Protein AF-A0A662K6Y9-F1 (afdb_monomer_lite)

Foldseek 3Di:
DPDPVVVVVVVVVVVVVVVVVVVVVVPPDDDDDDDDDDDDDDDDDDPDDDDDDDDDPDPPPPPVPPPPDPDDPPPPPPPVVPDDPPPPPDDDPDDPPFDKAQKEKDDDVLKIKIWIWTQDPQAIFIWMWMDNHNPPDIDDIDGDPPDGAWAQKEKEADNPPRKIKIKTFGPPLQRQKIKIKIPVDSHDPVPIDIDIDGCSVVFKHDWDNKYKYADDDPQAPLWGIKIKTFIFGDDDVQTAHRFIKIKTQDRPHNVHIDIDTHSPD

Radius of gyration: 27.01 Å; chains: 1; bounding box: 79×49×75 Å

pLDDT: mean 73.92, std 23.81, range [29.33, 98.25]

Sequence (265 aa):
MKNSSKSRNMFIVFITVTILILSAIESVGISNNISKKEDDAVLKINNDYRGFKLKTKVKPIDVSPRFLSKNSDTQGFLHTSDVSTSDENIFVIANENNDEYHPSIITNGNDALVAYEYKDESGTNVYFRFSTDNGETWSEAYYYTDASNFSSPALASNPRTGIGYGTFITDFNNSGEIGEIVFNPLTNPDYWYVATIDWSKYKFYGFKTADIVSYEYSEYPDVPFIIAFIGSTNFEDAECVDTPMFCFRTPGDSESYTIAWDPQV

Structure (mmCIF, N/CA/C/O backbone):
data_AF-A0A662K6Y9-F1
#
_entry.id   AF-A0A662K6Y9-F1
#
loop_
_atom_site.group_PDB
_atom_site.id
_atom_site.type_symbol
_atom_site.label_atom_id
_atom_site.label_alt_id
_atom_site.label_comp_id
_atom_site.label_asym_id
_atom_site.label_entity_id
_atom_site.label_seq_id
_atom_site.pdbx_PDB_ins_code
_atom_site.Cartn_x
_atom_site.Cartn_y
_atom_site.Cartn_z
_atom_site.occupancy
_atom_site.B_iso_or_equiv
_atom_site.auth_seq_id
_atom_site.auth_comp_id
_atom_site.auth_asym_id
_atom_site.auth_atom_id
_atom_site.pdbx_PDB_model_num
ATOM 1 N N . MET A 1 1 ? 49.400 12.932 51.892 1.00 51.22 1 MET A N 1
ATOM 2 C CA . MET A 1 1 ? 48.386 13.007 50.812 1.00 51.22 1 MET A CA 1
ATOM 3 C C . MET A 1 1 ? 48.741 12.022 49.700 1.00 51.22 1 MET A C 1
ATOM 5 O O . MET A 1 1 ? 49.525 12.371 48.831 1.00 51.22 1 MET A O 1
ATOM 9 N N . LYS A 1 2 ? 48.250 10.774 49.756 1.00 49.41 2 LYS A N 1
ATOM 10 C CA . LYS A 1 2 ? 48.388 9.794 48.655 1.00 49.41 2 LYS A CA 1
ATOM 11 C C . LYS A 1 2 ? 47.480 8.563 48.850 1.00 49.41 2 LYS A C 1
ATOM 13 O O . LYS A 1 2 ? 47.936 7.444 48.714 1.00 49.41 2 LYS A O 1
ATOM 18 N N . ASN A 1 3 ? 46.213 8.761 49.232 1.00 47.59 3 ASN A N 1
ATOM 19 C CA . ASN A 1 3 ? 45.245 7.655 49.389 1.00 47.59 3 ASN A CA 1
ATOM 20 C C . ASN A 1 3 ? 43.824 7.962 48.866 1.00 47.59 3 ASN A C 1
ATOM 22 O O . ASN A 1 3 ? 42.953 7.108 48.980 1.00 47.59 3 ASN A O 1
ATOM 26 N N . SER A 1 4 ? 43.562 9.134 48.262 1.00 55.94 4 SER A N 1
ATOM 27 C CA . SER A 1 4 ? 42.193 9.501 47.843 1.00 55.94 4 SER A CA 1
ATOM 28 C C . SER A 1 4 ? 41.796 9.062 46.427 1.00 55.94 4 SER A C 1
ATOM 30 O O . SER A 1 4 ? 40.612 9.103 46.111 1.00 55.94 4 SER A O 1
ATOM 32 N N . SER A 1 5 ? 42.726 8.615 45.568 1.00 53.38 5 SER A N 1
ATOM 33 C CA . SER A 1 5 ? 42.363 8.137 44.218 1.00 53.38 5 SER A CA 1
ATOM 34 C C . SER A 1 5 ? 41.893 6.681 44.215 1.00 53.38 5 SER A C 1
ATOM 36 O O . SER A 1 5 ? 40.975 6.330 43.479 1.00 53.38 5 SER A O 1
ATOM 38 N N . LYS A 1 6 ? 42.466 5.838 45.086 1.00 53.59 6 LYS A N 1
ATOM 39 C CA . LYS A 1 6 ? 42.098 4.419 45.195 1.00 53.59 6 LYS A CA 1
ATOM 40 C C . LYS A 1 6 ? 40.703 4.245 45.804 1.00 53.59 6 LYS A C 1
ATOM 42 O O . LYS A 1 6 ? 39.941 3.416 45.322 1.00 53.59 6 LYS A O 1
ATOM 47 N N . SER A 1 7 ? 40.338 5.076 46.786 1.00 54.69 7 SER A N 1
ATOM 48 C CA . SER A 1 7 ? 38.981 5.098 47.349 1.00 54.69 7 SER A CA 1
ATOM 49 C C . SER A 1 7 ? 37.950 5.674 46.374 1.00 54.69 7 SER A C 1
ATOM 51 O O . SER A 1 7 ? 36.856 5.130 46.281 1.00 54.69 7 SER A O 1
ATOM 53 N N . ARG A 1 8 ? 38.301 6.700 45.580 1.00 55.66 8 ARG A N 1
ATOM 54 C CA . ARG A 1 8 ? 37.427 7.233 44.515 1.00 55.66 8 ARG A CA 1
ATOM 55 C C . ARG A 1 8 ? 37.133 6.202 43.430 1.00 55.66 8 ARG A C 1
ATOM 57 O O . ARG A 1 8 ? 35.979 6.048 43.053 1.00 55.66 8 ARG A O 1
ATOM 64 N N . ASN A 1 9 ? 38.146 5.472 42.964 1.00 55.69 9 ASN A N 1
ATOM 65 C CA . ASN A 1 9 ? 37.949 4.449 41.936 1.00 55.69 9 ASN A CA 1
ATOM 66 C C . ASN A 1 9 ? 37.141 3.259 42.468 1.00 55.69 9 ASN A C 1
ATOM 68 O O . ASN A 1 9 ? 36.295 2.732 41.755 1.00 55.69 9 ASN A O 1
ATOM 72 N N . MET A 1 10 ? 37.337 2.882 43.735 1.00 57.22 10 MET A N 1
ATOM 73 C CA . MET A 1 10 ? 36.542 1.832 44.376 1.00 57.22 10 MET A CA 1
ATOM 74 C C . MET A 1 10 ? 35.077 2.254 44.567 1.00 57.22 10 MET A C 1
ATOM 76 O O . MET A 1 10 ? 34.182 1.441 44.374 1.00 57.22 10 MET A O 1
ATOM 80 N N . PHE A 1 11 ? 34.825 3.532 44.868 1.00 59.16 11 PHE A N 1
ATOM 81 C CA . PHE A 1 11 ? 33.476 4.087 45.006 1.00 59.16 11 PHE A CA 1
ATOM 82 C C . PHE A 1 11 ? 32.741 4.191 43.658 1.00 59.16 11 PHE A C 1
ATOM 84 O O . PHE A 1 11 ? 31.562 3.864 43.575 1.00 59.16 11 PHE A O 1
ATOM 91 N N . ILE A 1 12 ? 33.448 4.570 42.585 1.00 62.53 12 ILE A N 1
ATOM 92 C CA . ILE A 1 12 ? 32.882 4.631 41.227 1.00 62.53 12 ILE A CA 1
ATOM 93 C C . ILE A 1 12 ? 32.514 3.232 40.723 1.00 62.53 12 ILE A C 1
ATOM 95 O O . ILE A 1 12 ? 31.418 3.063 40.204 1.00 62.53 12 ILE A O 1
ATOM 99 N N . VAL A 1 13 ? 33.376 2.228 40.936 1.00 64.50 13 VAL A N 1
ATOM 100 C CA . VAL A 1 13 ? 33.081 0.828 40.576 1.00 64.50 13 VAL A CA 1
ATOM 101 C C . VAL A 1 13 ? 31.884 0.292 41.364 1.00 64.50 13 VAL A C 1
ATOM 103 O O . VAL A 1 13 ? 31.053 -0.422 40.811 1.00 64.50 13 VAL A O 1
ATOM 106 N N . PHE A 1 14 ? 31.751 0.662 42.640 1.00 67.75 14 PHE A N 1
ATOM 107 C CA . PHE A 1 14 ? 30.605 0.244 43.443 1.00 67.75 14 PHE A CA 1
ATOM 108 C C . PHE A 1 14 ? 29.295 0.846 42.915 1.00 67.75 14 PHE A C 1
ATOM 110 O O . PHE A 1 14 ? 28.297 0.138 42.812 1.00 67.75 14 PHE A O 1
ATOM 117 N N . ILE A 1 15 ? 29.298 2.121 42.508 1.00 69.12 15 ILE A N 1
ATOM 118 C CA . ILE A 1 15 ? 28.123 2.785 41.923 1.00 69.12 15 ILE A CA 1
ATOM 119 C C . ILE A 1 15 ? 27.745 2.169 40.571 1.00 69.12 15 ILE A C 1
ATOM 121 O O . ILE A 1 15 ? 26.573 1.859 40.371 1.00 69.12 15 ILE A O 1
ATOM 125 N N . THR A 1 16 ? 28.697 1.927 39.663 1.00 57.56 16 THR A N 1
ATOM 126 C CA . THR A 1 16 ? 28.380 1.312 38.360 1.00 57.56 16 THR A CA 1
ATOM 127 C C . THR A 1 16 ? 27.870 -0.117 38.500 1.00 57.56 16 THR A C 1
ATOM 129 O O . THR A 1 16 ? 26.908 -0.475 37.827 1.00 57.56 16 THR A O 1
ATOM 132 N N . VAL A 1 17 ? 28.433 -0.916 39.411 1.00 59.34 17 VAL A N 1
ATOM 133 C CA . VAL A 1 17 ? 27.921 -2.268 39.693 1.00 59.34 17 VAL A CA 1
ATOM 134 C C . VAL A 1 17 ? 26.523 -2.212 40.319 1.00 59.34 17 VAL A C 1
ATOM 136 O O . VAL A 1 17 ? 25.664 -3.006 39.952 1.00 59.34 17 VAL A O 1
ATOM 139 N N . THR A 1 18 ? 26.246 -1.243 41.196 1.00 59.81 18 THR A N 1
ATOM 140 C CA . THR A 1 18 ? 24.914 -1.091 41.809 1.00 59.81 18 THR A CA 1
ATOM 141 C C . THR A 1 18 ? 23.861 -0.662 40.776 1.00 59.81 18 THR A C 1
ATOM 143 O O . THR A 1 18 ? 22.765 -1.212 40.773 1.00 59.81 18 THR A O 1
ATOM 146 N N . ILE A 1 19 ? 24.198 0.240 39.844 1.00 60.31 19 ILE A N 1
ATOM 147 C CA . ILE A 1 19 ? 23.306 0.660 38.742 1.00 60.31 19 ILE A CA 1
ATOM 148 C C . ILE A 1 19 ? 23.062 -0.490 37.746 1.00 60.31 19 ILE A C 1
ATOM 150 O O . ILE A 1 19 ? 21.937 -0.674 37.279 1.00 60.31 19 ILE A O 1
ATOM 154 N N . LEU A 1 20 ? 24.076 -1.313 37.459 1.00 48.91 20 LEU A N 1
ATOM 155 C CA . LEU A 1 20 ? 23.922 -2.508 36.617 1.00 48.91 20 LEU A CA 1
ATOM 156 C C . LEU A 1 20 ? 23.059 -3.595 37.282 1.00 48.91 20 LEU A C 1
ATOM 158 O O . LEU A 1 20 ? 22.327 -4.296 36.593 1.00 48.91 20 LEU A O 1
ATOM 162 N N . ILE A 1 21 ? 23.091 -3.715 38.614 1.00 54.44 21 ILE A N 1
ATOM 163 C CA . ILE A 1 21 ? 22.211 -4.637 39.351 1.00 54.44 21 ILE A CA 1
ATOM 164 C C . ILE A 1 21 ? 20.775 -4.089 39.427 1.00 54.44 21 ILE A C 1
ATOM 166 O O . ILE A 1 21 ? 19.833 -4.861 39.289 1.00 54.44 21 ILE A O 1
ATOM 170 N N . LEU A 1 22 ? 20.585 -2.775 39.594 1.00 43.34 22 LEU A N 1
ATOM 171 C CA . LEU A 1 22 ? 19.254 -2.148 39.621 1.00 43.34 22 LEU A CA 1
ATOM 172 C C . LEU A 1 22 ? 18.551 -2.184 38.254 1.00 43.34 22 LEU A C 1
ATOM 174 O O . LEU A 1 22 ? 17.366 -2.495 38.198 1.00 43.34 22 LEU A O 1
ATOM 178 N N . SER A 1 23 ? 19.278 -1.968 37.153 1.00 48.31 23 SER A N 1
ATOM 179 C CA . SER A 1 23 ? 18.721 -2.078 35.789 1.00 48.31 23 SER A CA 1
ATOM 180 C C . SER A 1 23 ? 18.351 -3.512 35.388 1.00 48.31 23 SER A C 1
ATOM 182 O O . SER A 1 23 ? 17.495 -3.707 34.530 1.00 48.31 23 SER A O 1
ATOM 184 N N . ALA A 1 24 ? 18.917 -4.528 36.048 1.00 42.53 24 ALA A N 1
ATOM 185 C CA . ALA A 1 24 ? 18.507 -5.921 35.871 1.00 42.53 24 ALA A CA 1
ATOM 186 C C . ALA A 1 24 ? 17.225 -6.290 36.652 1.00 42.53 24 ALA A C 1
ATOM 188 O O . ALA A 1 24 ? 16.661 -7.357 36.416 1.00 42.53 24 ALA A O 1
ATOM 189 N N . ILE A 1 25 ? 16.753 -5.433 37.571 1.00 46.28 25 ILE A N 1
ATOM 190 C CA . ILE A 1 25 ? 15.571 -5.687 38.419 1.00 46.28 25 ILE A CA 1
ATOM 191 C C . ILE A 1 25 ? 14.299 -5.008 37.864 1.00 46.28 25 ILE A C 1
ATOM 193 O O . ILE A 1 25 ? 13.195 -5.376 38.255 1.00 46.28 25 ILE A O 1
ATOM 197 N N . GLU A 1 26 ? 14.405 -4.110 36.877 1.00 37.31 26 GLU A N 1
ATOM 198 C CA . GLU A 1 26 ? 13.234 -3.485 36.227 1.00 37.31 26 GLU A CA 1
ATOM 199 C C . GLU A 1 26 ? 12.562 -4.351 35.142 1.00 37.31 26 GLU A C 1
ATOM 201 O O . GLU A 1 26 ? 11.517 -3.983 34.616 1.00 37.31 26 GLU A O 1
ATOM 206 N N . SER A 1 27 ? 13.069 -5.559 34.874 1.00 36.53 27 SER A N 1
ATOM 207 C CA . SER A 1 27 ? 12.369 -6.571 34.067 1.00 36.53 27 SER A CA 1
ATOM 208 C C . SER A 1 27 ? 11.725 -7.647 34.950 1.00 36.53 27 SER A C 1
ATOM 210 O O . SER A 1 27 ? 11.936 -8.847 34.763 1.00 36.53 27 SER A O 1
ATOM 212 N N . VAL A 1 28 ? 10.914 -7.226 35.918 1.00 34.84 28 VAL A N 1
ATOM 213 C CA . VAL A 1 28 ? 9.913 -8.092 36.550 1.00 34.84 28 VAL A CA 1
ATOM 214 C C . VAL A 1 28 ? 8.567 -7.405 36.379 1.00 34.84 28 VAL A C 1
ATOM 216 O O . VAL A 1 28 ? 8.193 -6.530 37.155 1.00 34.84 28 VAL A O 1
ATOM 219 N N . GLY A 1 29 ? 7.859 -7.773 35.311 1.00 31.98 29 GLY A N 1
ATOM 220 C CA . GLY A 1 29 ? 6.510 -7.295 35.041 1.00 31.98 29 GLY A CA 1
ATOM 221 C C . GLY A 1 29 ? 5.584 -7.608 36.213 1.00 31.98 29 GLY A C 1
ATOM 222 O O . GLY A 1 29 ? 5.250 -8.763 36.473 1.00 31.98 29 GLY A O 1
ATOM 223 N N . ILE A 1 30 ? 5.161 -6.563 36.919 1.00 29.33 30 ILE A N 1
ATOM 224 C CA . ILE A 1 30 ? 4.044 -6.617 37.855 1.00 29.33 30 ILE A CA 1
ATOM 225 C C . ILE A 1 30 ? 2.773 -6.514 37.009 1.00 29.33 30 ILE A C 1
ATOM 227 O O . ILE A 1 30 ? 2.367 -5.432 36.596 1.00 29.33 30 ILE A O 1
ATOM 231 N N . SER A 1 31 ? 2.152 -7.659 36.730 1.00 30.03 31 SER A N 1
ATOM 232 C CA . SER A 1 31 ? 0.761 -7.716 36.284 1.00 30.03 31 SER A CA 1
ATOM 233 C C . SER A 1 31 ? -0.134 -7.566 37.513 1.00 30.03 31 SER A C 1
ATOM 235 O O . SER A 1 31 ? -0.202 -8.461 38.355 1.00 30.03 31 SER A O 1
ATOM 237 N N . ASN A 1 32 ? -0.809 -6.424 37.629 1.00 30.34 32 ASN A N 1
ATOM 238 C CA . ASN A 1 32 ? -1.943 -6.270 38.529 1.00 30.34 32 ASN A CA 1
ATOM 239 C C . ASN A 1 32 ? -3.225 -6.450 37.720 1.00 30.34 32 ASN A C 1
ATOM 241 O O . ASN A 1 32 ? -3.673 -5.521 37.059 1.00 30.34 32 ASN A O 1
ATOM 245 N N . ASN A 1 33 ? -3.840 -7.625 37.826 1.00 32.69 33 ASN A N 1
ATOM 246 C CA . ASN A 1 33 ? -5.292 -7.726 37.759 1.00 32.69 33 ASN 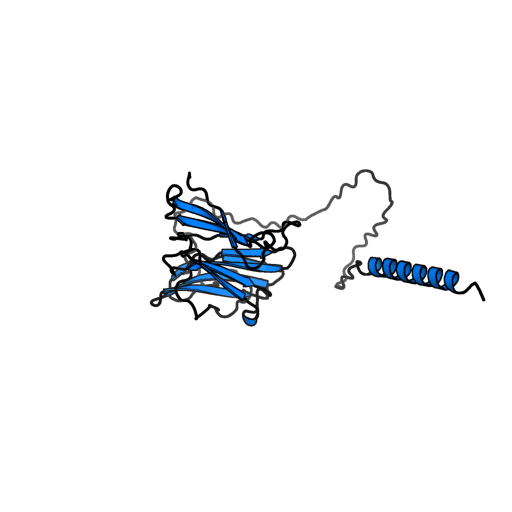A CA 1
ATOM 247 C C . ASN A 1 33 ? -5.771 -8.790 38.747 1.00 32.69 33 ASN A C 1
ATOM 249 O O . ASN A 1 33 ? -5.539 -9.987 38.593 1.00 32.69 33 ASN A O 1
ATOM 253 N N . ILE A 1 34 ? -6.420 -8.316 39.809 1.00 33.22 34 ILE A N 1
ATOM 254 C CA . ILE A 1 34 ? -7.099 -9.140 40.801 1.00 33.22 34 ILE A CA 1
ATOM 255 C C . ILE A 1 34 ? -8.489 -9.471 40.256 1.00 33.22 34 ILE A C 1
ATOM 257 O O . ILE A 1 34 ? -9.322 -8.583 40.112 1.00 33.22 34 ILE A O 1
ATOM 261 N N . SER A 1 35 ? -8.798 -10.758 40.115 1.00 29.69 35 SER A N 1
ATOM 262 C CA . SER A 1 35 ? -10.070 -11.267 40.630 1.00 29.69 35 SER A CA 1
ATOM 263 C C . SER A 1 35 ? -9.819 -12.633 41.270 1.00 29.69 35 SER A C 1
ATOM 265 O O . SER A 1 35 ? -9.291 -13.552 40.648 1.00 29.69 35 SER A O 1
ATOM 267 N N . LYS A 1 36 ? -10.099 -12.725 42.573 1.00 36.59 36 LYS A N 1
ATOM 268 C CA . LYS A 1 36 ? -9.966 -13.949 43.361 1.00 36.59 36 LYS A CA 1
ATOM 269 C C . LYS A 1 36 ? -11.100 -14.912 43.008 1.00 36.59 36 LYS A C 1
ATOM 271 O O . LYS A 1 36 ? -12.259 -14.599 43.275 1.00 36.59 36 LYS A O 1
ATOM 276 N N . LYS A 1 37 ? -10.749 -16.122 42.579 1.00 30.50 37 LYS A N 1
ATOM 277 C CA . LYS A 1 37 ? -11.320 -17.352 43.138 1.00 30.50 37 LYS A CA 1
ATOM 278 C C . LYS A 1 37 ? -10.289 -18.475 43.054 1.00 30.50 37 LYS A C 1
ATOM 280 O O . LYS A 1 37 ? -9.534 -18.557 42.095 1.00 30.50 37 LYS A O 1
ATOM 285 N N . GLU A 1 38 ? -10.223 -19.214 44.149 1.00 38.19 38 GLU A N 1
ATOM 286 C CA . GLU A 1 38 ? -9.173 -20.141 44.560 1.00 38.19 38 GLU A CA 1
ATOM 287 C C . GLU A 1 38 ? -8.971 -21.301 43.579 1.00 38.19 38 GLU A C 1
ATOM 289 O O . GLU A 1 38 ? -9.939 -21.855 43.071 1.00 38.19 38 GLU A O 1
ATOM 294 N N . ASP A 1 39 ? -7.707 -21.664 43.359 1.00 35.22 39 ASP A N 1
ATOM 295 C CA . ASP A 1 39 ? -7.222 -23.033 43.554 1.00 35.22 39 ASP A CA 1
ATOM 296 C C . ASP A 1 39 ? -5.688 -22.979 43.677 1.00 35.22 39 ASP A C 1
ATOM 298 O O . ASP A 1 39 ? -4.963 -22.622 42.745 1.00 35.22 39 ASP A O 1
ATOM 302 N N . ASP A 1 40 ? -5.194 -23.269 44.880 1.00 39.47 40 ASP A N 1
ATOM 303 C CA . ASP A 1 40 ? -3.780 -23.232 45.241 1.00 39.47 40 ASP A CA 1
ATOM 304 C C . ASP A 1 40 ? -2.960 -24.261 44.448 1.00 39.47 40 ASP A C 1
ATOM 306 O O . ASP A 1 40 ? -3.101 -25.473 44.621 1.00 39.47 40 ASP A O 1
ATOM 310 N N . ALA A 1 41 ? -1.997 -23.784 43.659 1.00 32.94 41 ALA A N 1
ATOM 311 C CA . ALA A 1 41 ? -0.875 -24.592 43.195 1.00 32.94 41 ALA A CA 1
ATOM 312 C C . ALA A 1 41 ? 0.436 -23.831 43.431 1.00 32.94 41 ALA A C 1
ATOM 314 O O . ALA A 1 41 ? 0.951 -23.124 42.566 1.00 32.94 41 ALA A O 1
ATOM 315 N N . VAL A 1 42 ? 0.990 -23.976 44.637 1.00 33.53 42 VAL A N 1
ATOM 316 C CA . VAL A 1 42 ? 2.334 -23.487 44.974 1.00 33.53 42 VAL A CA 1
ATOM 317 C C . VAL A 1 42 ? 3.367 -24.294 44.184 1.00 33.53 42 VAL A C 1
ATOM 319 O O . VAL A 1 42 ? 3.615 -25.467 44.470 1.00 33.53 42 VAL A O 1
ATOM 322 N N . LEU A 1 43 ? 3.999 -23.662 43.196 1.00 33.19 43 LEU A N 1
ATOM 323 C CA . LEU A 1 43 ? 5.057 -24.262 42.386 1.00 33.19 43 LEU A CA 1
ATOM 324 C C . LEU A 1 43 ? 6.409 -24.084 43.098 1.00 33.19 43 LEU A C 1
ATOM 326 O O . LEU A 1 43 ? 7.038 -23.031 43.031 1.00 33.19 43 LEU A O 1
ATOM 330 N N . LYS A 1 44 ? 6.866 -25.119 43.814 1.00 35.34 44 LYS A N 1
ATOM 331 C CA . LYS A 1 44 ? 8.263 -25.207 44.272 1.00 35.34 44 LYS A CA 1
ATOM 332 C C . LYS A 1 44 ? 9.139 -25.610 43.087 1.00 35.34 44 LYS A C 1
ATOM 334 O O . LYS A 1 44 ? 9.064 -26.749 42.632 1.00 35.34 44 LYS A O 1
ATOM 339 N N . ILE A 1 45 ? 9.969 -24.694 42.600 1.00 37.69 45 ILE A N 1
ATOM 340 C CA . ILE A 1 45 ? 10.940 -24.983 41.539 1.00 37.69 45 ILE A CA 1
ATOM 341 C C . ILE A 1 45 ? 12.209 -25.544 42.191 1.00 37.69 45 ILE A C 1
ATOM 343 O O . ILE A 1 45 ? 12.914 -24.830 42.899 1.00 37.69 45 ILE A O 1
ATOM 347 N N . ASN A 1 46 ? 12.481 -26.831 41.964 1.00 35.47 46 ASN A N 1
ATOM 348 C CA . ASN A 1 46 ? 13.768 -27.460 42.265 1.00 35.47 46 ASN A CA 1
ATOM 349 C C . ASN A 1 46 ? 14.599 -27.507 40.976 1.00 35.47 46 ASN A C 1
ATOM 351 O O . ASN A 1 46 ? 14.128 -28.005 39.952 1.00 35.47 46 ASN A O 1
ATOM 355 N N . ASN A 1 47 ? 15.825 -26.986 41.037 1.00 42.69 47 ASN A N 1
ATOM 356 C CA . ASN A 1 47 ? 16.774 -26.929 39.924 1.00 42.69 47 ASN A CA 1
ATOM 357 C C . ASN A 1 47 ? 17.414 -28.298 39.646 1.00 42.69 47 ASN A C 1
ATOM 359 O O . ASN A 1 47 ? 18.601 -28.478 39.887 1.00 42.69 47 ASN A O 1
ATOM 363 N N . ASP A 1 48 ? 16.647 -29.239 39.097 1.00 38.91 48 ASP A N 1
ATOM 364 C CA . ASP A 1 48 ? 17.202 -30.442 38.474 1.00 38.91 48 ASP A CA 1
ATOM 365 C C . ASP A 1 48 ? 16.660 -30.597 37.049 1.00 38.91 48 ASP A C 1
ATOM 367 O O . ASP A 1 48 ? 15.519 -30.989 36.797 1.00 38.91 48 ASP A O 1
ATOM 371 N N . TYR A 1 49 ? 17.517 -30.263 36.086 1.00 47.31 49 TYR A N 1
ATOM 372 C CA . TYR A 1 49 ? 17.290 -30.453 34.660 1.00 47.31 49 TYR A CA 1
ATOM 373 C C . TYR A 1 49 ? 17.228 -31.944 34.318 1.00 47.31 49 TYR A C 1
ATOM 375 O O . TYR A 1 49 ? 18.259 -32.509 33.967 1.00 47.31 49 TYR A O 1
ATOM 383 N N . ARG A 1 50 ? 16.038 -32.566 34.343 1.00 39.62 50 ARG A N 1
ATOM 384 C CA . ARG A 1 50 ? 15.653 -33.692 33.459 1.00 39.62 50 ARG A CA 1
ATOM 385 C C . ARG A 1 50 ? 14.131 -33.744 33.254 1.00 39.62 50 ARG A C 1
ATOM 387 O O . ARG A 1 50 ? 13.402 -34.264 34.086 1.00 39.62 50 ARG A O 1
ATOM 394 N N . GLY A 1 51 ? 13.679 -33.258 32.095 1.00 40.72 51 GLY A N 1
ATOM 395 C CA . GLY A 1 51 ? 12.410 -33.644 31.461 1.00 40.72 51 GLY A CA 1
ATOM 396 C C . GLY A 1 51 ? 11.120 -33.230 32.176 1.00 40.72 51 GLY A C 1
ATOM 397 O O . GLY A 1 51 ? 10.415 -34.074 32.721 1.00 40.72 51 GLY A O 1
ATOM 398 N N . PHE A 1 52 ? 10.745 -31.953 32.082 1.00 37.91 52 PHE A N 1
ATOM 399 C CA . PHE A 1 52 ? 9.419 -31.493 32.498 1.00 37.91 52 PHE A CA 1
ATOM 400 C C . PHE A 1 52 ? 8.399 -31.758 31.375 1.00 37.91 52 PHE A C 1
ATOM 402 O O . PHE A 1 52 ? 8.467 -31.146 30.311 1.00 37.91 52 PHE A O 1
ATOM 409 N N . LYS A 1 53 ? 7.445 -32.675 31.584 1.00 35.97 53 LYS A N 1
ATOM 410 C CA . LYS A 1 53 ? 6.244 -32.788 30.736 1.00 35.97 53 LYS A CA 1
ATOM 411 C C . LYS A 1 53 ? 5.099 -32.040 31.412 1.00 35.97 53 LYS A C 1
ATOM 413 O O . LYS A 1 53 ? 4.492 -32.565 32.344 1.00 35.97 53 LYS A O 1
ATOM 418 N N . LEU A 1 54 ? 4.783 -30.840 30.925 1.00 35.16 54 LEU A N 1
ATOM 419 C CA . LEU A 1 54 ? 3.536 -30.161 31.273 1.00 35.16 54 LEU A CA 1
ATOM 420 C C . LEU A 1 54 ? 2.356 -30.970 30.717 1.00 35.16 54 LEU A C 1
ATOM 422 O O . LEU A 1 54 ? 2.213 -31.127 29.507 1.00 35.16 54 LEU A O 1
ATOM 426 N N . LYS A 1 55 ? 1.501 -31.485 31.603 1.00 37.19 55 LYS A N 1
ATOM 427 C CA . LYS A 1 55 ? 0.155 -31.935 31.237 1.00 37.19 55 LYS A CA 1
ATOM 428 C C . LYS A 1 55 ? -0.808 -30.795 31.528 1.00 37.19 55 LYS A C 1
ATOM 430 O O . LYS A 1 55 ? -1.275 -30.656 32.655 1.00 37.19 55 LYS A O 1
ATOM 435 N N . THR A 1 56 ? -1.102 -29.982 30.525 1.00 40.94 56 THR A N 1
ATOM 436 C CA . THR A 1 56 ? -2.213 -29.035 30.598 1.00 40.94 56 THR A CA 1
ATOM 437 C C . THR A 1 56 ? -3.509 -29.786 30.279 1.00 40.94 56 THR A C 1
ATOM 439 O O . THR A 1 56 ? -3.612 -30.484 29.272 1.00 40.94 56 THR A O 1
ATOM 442 N N . LYS A 1 57 ? -4.516 -29.689 31.154 1.00 34.28 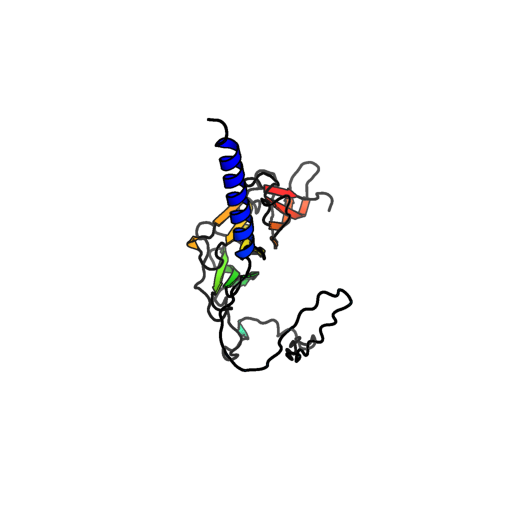57 LYS A N 1
ATOM 443 C CA . LYS A 1 57 ? -5.903 -29.996 30.778 1.00 34.28 57 LYS A CA 1
ATOM 444 C C . LYS A 1 57 ? -6.472 -28.735 30.143 1.00 34.28 57 LYS A C 1
ATOM 446 O O . LYS A 1 57 ? -7.073 -27.915 30.827 1.00 34.28 57 LYS A O 1
ATOM 451 N N . VAL A 1 58 ? -6.252 -28.566 28.846 1.00 43.44 58 VAL A N 1
ATOM 452 C CA . VAL A 1 58 ? -7.011 -27.581 28.075 1.00 43.44 58 VAL A CA 1
ATOM 453 C C . VAL A 1 58 ? -8.360 -28.236 27.792 1.00 43.44 58 VAL A C 1
ATOM 455 O O . VAL A 1 58 ? -8.401 -29.299 27.172 1.00 43.44 58 VAL A O 1
ATOM 458 N N . LYS A 1 59 ? -9.464 -27.671 28.296 1.00 38.41 59 LYS A N 1
ATOM 459 C CA . LYS A 1 59 ? -10.771 -27.999 27.713 1.00 38.41 59 LYS A CA 1
ATOM 460 C C . LYS A 1 59 ? -10.705 -27.488 26.275 1.00 38.41 59 LYS A C 1
ATOM 462 O O . LYS A 1 59 ? -10.445 -26.296 26.122 1.00 38.41 59 LYS A O 1
ATOM 467 N N . PRO A 1 60 ? -10.883 -28.336 25.250 1.00 35.75 60 PRO A N 1
ATOM 468 C CA . PRO A 1 60 ? -11.021 -27.836 23.896 1.00 35.75 60 PRO A CA 1
ATOM 469 C C . PRO A 1 60 ? -12.142 -26.802 23.920 1.00 35.75 60 PRO A C 1
ATOM 471 O O . PRO A 1 60 ? -13.258 -27.116 24.341 1.00 35.75 60 PRO A O 1
ATOM 474 N N . ILE A 1 61 ? -11.834 -25.562 23.551 1.00 44.00 61 ILE A N 1
ATOM 475 C CA . ILE A 1 61 ? -12.884 -24.683 23.063 1.00 44.00 61 ILE A CA 1
ATOM 476 C C . ILE A 1 61 ? -13.330 -25.371 21.781 1.00 44.00 61 ILE A C 1
ATOM 478 O O . ILE A 1 61 ? -12.545 -25.493 20.841 1.00 44.00 61 ILE A O 1
ATOM 482 N N . ASP A 1 62 ? -14.547 -25.901 21.789 1.00 40.59 62 ASP A N 1
ATOM 483 C CA . ASP A 1 62 ? -15.208 -26.372 20.580 1.00 40.59 62 ASP A CA 1
ATOM 484 C C . ASP A 1 62 ? -15.595 -25.136 19.763 1.00 40.59 62 ASP A C 1
ATOM 486 O O . ASP A 1 62 ? -16.751 -24.734 19.679 1.00 40.59 62 ASP A O 1
ATOM 490 N N . VAL A 1 63 ? -14.587 -24.460 19.213 1.00 41.97 63 VAL A N 1
ATOM 491 C CA . VAL A 1 63 ? -14.783 -23.702 17.991 1.00 41.97 63 VAL A CA 1
ATOM 492 C C . VAL A 1 63 ? -14.902 -24.776 16.940 1.00 41.97 63 VAL A C 1
ATOM 494 O O . VAL A 1 63 ? -13.902 -25.260 16.429 1.00 41.97 63 VAL A O 1
ATOM 497 N N . SER A 1 64 ? -16.123 -25.220 16.675 1.00 35.66 64 SER A N 1
ATOM 498 C CA . SER A 1 64 ? -16.407 -25.892 15.422 1.00 35.66 64 SER A CA 1
ATOM 499 C C . SER A 1 64 ? -16.172 -24.838 14.339 1.00 35.66 64 SER A C 1
ATOM 501 O O . SER A 1 64 ? -17.012 -23.941 14.209 1.00 35.66 64 SER A O 1
ATOM 503 N N . PRO A 1 65 ? -15.050 -24.854 13.589 1.00 36.69 65 PRO A N 1
ATOM 504 C CA . PRO A 1 65 ? -14.964 -24.028 12.401 1.00 36.69 65 PRO A CA 1
ATOM 505 C C . PRO A 1 65 ? -16.155 -24.421 11.532 1.00 36.69 65 PRO A C 1
ATOM 507 O O . PRO A 1 65 ? -16.262 -25.565 11.080 1.00 36.69 65 PRO A O 1
ATOM 510 N N . ARG A 1 66 ? -17.093 -23.493 11.326 1.00 35.97 66 ARG A N 1
ATOM 511 C CA . ARG A 1 66 ? -18.071 -23.635 10.252 1.00 35.97 66 ARG A CA 1
ATOM 512 C C . ARG A 1 66 ? -17.298 -23.473 8.954 1.00 35.97 66 ARG A C 1
ATOM 514 O O . ARG A 1 66 ? -17.240 -22.399 8.371 1.00 35.97 66 ARG A O 1
ATOM 521 N N . PHE A 1 67 ? -16.663 -24.553 8.520 1.00 34.41 67 PHE A N 1
ATOM 522 C CA . PHE A 1 67 ? -16.217 -24.662 7.149 1.00 34.41 67 PHE A CA 1
ATOM 523 C C . PHE A 1 67 ? -17.477 -24.700 6.293 1.00 34.41 67 PHE A C 1
ATOM 525 O O . PHE A 1 67 ? -18.269 -25.640 6.388 1.00 34.41 67 PHE A O 1
ATOM 532 N N . LEU A 1 68 ? -17.682 -23.655 5.492 1.00 36.38 68 LEU A N 1
ATOM 533 C CA . LEU A 1 68 ? -18.703 -23.657 4.454 1.00 36.38 68 LEU A CA 1
ATOM 534 C C . LEU A 1 68 ? -18.430 -24.865 3.550 1.00 36.38 68 LEU A C 1
ATOM 536 O O . LEU A 1 68 ? -17.376 -24.978 2.921 1.00 36.38 68 LEU A O 1
ATOM 540 N N . SER A 1 69 ? -19.344 -25.836 3.570 1.00 35.44 69 SER A N 1
ATOM 541 C CA . SER A 1 69 ? -19.200 -27.064 2.800 1.00 35.44 69 SER A CA 1
ATOM 542 C C . SER A 1 69 ? -19.276 -26.747 1.311 1.00 35.44 69 SER A C 1
ATOM 544 O O . SER A 1 69 ? -20.215 -26.098 0.861 1.00 35.44 69 SER A O 1
ATOM 546 N N . LYS A 1 70 ? -18.313 -27.266 0.547 1.00 36.06 70 LYS A N 1
ATOM 547 C CA . LYS A 1 70 ? -18.050 -26.993 -0.876 1.00 36.06 70 LYS A CA 1
ATOM 548 C C . LYS A 1 70 ? -19.156 -27.415 -1.871 1.00 36.06 70 LYS A C 1
ATOM 550 O O . LYS A 1 70 ? -18.878 -27.491 -3.056 1.00 36.06 70 LYS A O 1
ATOM 555 N N . ASN A 1 71 ? -20.372 -27.729 -1.425 1.00 38.47 71 ASN A N 1
ATOM 556 C CA . ASN A 1 71 ? -21.441 -28.266 -2.276 1.00 38.47 71 ASN 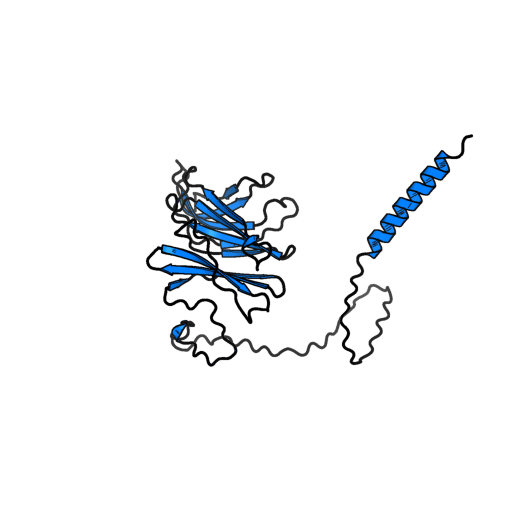A CA 1
ATOM 557 C C . ASN A 1 71 ? -22.816 -27.695 -1.907 1.00 38.47 71 ASN A C 1
ATOM 559 O O . ASN A 1 71 ? -23.697 -28.401 -1.423 1.00 38.47 71 ASN A O 1
ATOM 563 N N . SER A 1 72 ? -23.013 -26.419 -2.189 1.00 36.25 72 SER A N 1
ATOM 564 C CA . SER A 1 72 ? -24.312 -25.901 -2.609 1.00 36.25 72 SER A CA 1
ATOM 565 C C . SER A 1 72 ? -24.035 -24.744 -3.551 1.00 36.25 72 SER A C 1
ATOM 567 O O . SER A 1 72 ? -23.048 -24.037 -3.359 1.00 36.25 72 SER A O 1
ATOM 569 N N . ASP A 1 73 ? -24.852 -24.639 -4.589 1.00 37.66 73 ASP A N 1
ATOM 570 C CA . ASP A 1 73 ? -24.800 -23.673 -5.682 1.00 37.66 73 ASP A CA 1
ATOM 571 C C . ASP A 1 73 ? -24.177 -22.327 -5.292 1.00 37.66 73 ASP A C 1
ATOM 573 O O . ASP A 1 73 ? -24.440 -21.801 -4.214 1.00 37.66 73 ASP A O 1
ATOM 577 N N . THR A 1 74 ? -23.333 -21.791 -6.175 1.00 38.66 74 THR A N 1
ATOM 578 C CA . THR A 1 74 ? -22.487 -20.588 -6.040 1.00 38.66 74 THR A CA 1
ATOM 579 C C . THR A 1 74 ? -23.268 -19.269 -5.870 1.00 38.66 74 THR A C 1
ATOM 581 O O . THR A 1 74 ? -23.011 -18.290 -6.556 1.00 38.66 74 THR A O 1
ATOM 584 N N . GLN A 1 75 ? -24.221 -19.248 -4.946 1.00 37.84 75 GLN A N 1
ATOM 585 C CA . GLN A 1 75 ? -25.060 -18.136 -4.490 1.00 37.84 75 GLN A CA 1
ATOM 586 C C . GLN A 1 75 ? -24.682 -17.738 -3.045 1.00 37.84 75 GLN A C 1
ATOM 588 O O . GLN A 1 75 ? -25.473 -17.142 -2.332 1.00 37.84 75 GLN A O 1
ATOM 593 N N . GLY A 1 76 ? -23.498 -18.156 -2.577 1.00 32.44 76 GLY A N 1
ATOM 594 C CA . GLY A 1 76 ? -23.034 -17.995 -1.194 1.00 32.44 76 GLY A CA 1
ATOM 595 C C . GLY A 1 76 ? -21.629 -17.406 -1.078 1.00 32.44 76 GLY A C 1
ATOM 596 O O . GLY A 1 76 ? -20.964 -17.609 -0.064 1.00 32.44 76 GLY A O 1
ATOM 597 N N . PHE A 1 77 ? -21.152 -16.698 -2.106 1.00 36.97 77 PHE A N 1
ATOM 598 C CA . PHE A 1 77 ? -20.248 -15.589 -1.805 1.00 36.97 77 PHE A CA 1
ATOM 599 C C . PHE A 1 77 ? -21.098 -14.578 -1.047 1.00 36.97 77 PHE A C 1
ATOM 601 O O . PHE A 1 77 ? -22.206 -14.296 -1.490 1.00 36.97 77 PHE A O 1
ATOM 608 N N . LEU A 1 78 ? -20.625 -14.095 0.101 1.00 40.50 78 LEU A N 1
ATOM 609 C CA . LEU A 1 78 ? -21.269 -12.994 0.808 1.00 40.50 78 LEU A CA 1
ATOM 610 C C . LEU A 1 78 ? -21.303 -11.785 -0.139 1.00 40.50 78 LEU A C 1
ATOM 612 O O . LEU A 1 78 ? -20.368 -10.993 -0.172 1.00 40.50 78 LEU A O 1
ATOM 616 N N . HIS A 1 79 ? -22.354 -11.667 -0.947 1.00 40.19 79 HIS A N 1
ATOM 617 C CA . HIS A 1 79 ? -22.761 -10.384 -1.472 1.00 40.19 79 HIS A CA 1
ATOM 618 C C . HIS A 1 79 ? -23.279 -9.603 -0.268 1.00 40.19 79 HIS A C 1
ATOM 620 O O . HIS A 1 79 ? -24.102 -10.100 0.502 1.00 40.19 79 HIS A O 1
ATOM 626 N N . THR A 1 80 ? -22.783 -8.383 -0.084 1.00 44.69 80 THR A N 1
ATOM 627 C CA . THR A 1 80 ? -23.213 -7.478 0.993 1.00 44.69 80 THR A CA 1
ATOM 628 C C . THR A 1 80 ? -24.733 -7.256 0.997 1.00 44.69 80 THR A C 1
ATOM 630 O O . THR A 1 80 ? -25.300 -6.928 2.034 1.00 44.69 80 THR A O 1
ATOM 633 N N . SER A 1 81 ? -25.411 -7.526 -0.128 1.00 44.38 81 SER A N 1
ATOM 634 C CA . SER A 1 81 ? -26.869 -7.501 -0.269 1.00 44.38 81 SER A CA 1
ATOM 635 C C . SER A 1 81 ? -27.622 -8.650 0.415 1.00 44.38 81 SER A C 1
ATOM 637 O O . SER A 1 81 ? -28.825 -8.517 0.627 1.00 44.38 81 SER A O 1
ATOM 639 N N . ASP A 1 82 ? -26.956 -9.761 0.749 1.00 42.38 82 ASP A N 1
ATOM 640 C CA . ASP A 1 82 ? -27.606 -10.982 1.260 1.00 42.38 82 ASP A CA 1
ATOM 641 C C . ASP A 1 82 ? -27.513 -11.120 2.788 1.00 42.38 82 ASP A C 1
ATOM 643 O O . ASP A 1 82 ? -28.125 -12.011 3.384 1.00 42.38 82 ASP A O 1
ATOM 647 N N . VAL A 1 83 ? -26.780 -10.218 3.449 1.00 47.06 83 VAL A N 1
ATOM 648 C CA . VAL A 1 83 ? -26.730 -10.139 4.910 1.00 47.06 83 VAL A CA 1
ATOM 649 C C . VAL A 1 83 ? -27.941 -9.344 5.390 1.00 47.06 83 VAL A C 1
ATOM 651 O O . VAL A 1 83 ? -27.936 -8.115 5.438 1.00 47.06 83 VAL A O 1
ATOM 654 N N . SER A 1 84 ? -29.006 -10.045 5.782 1.00 45.28 84 SER A N 1
ATOM 655 C CA . SER A 1 84 ? -30.044 -9.428 6.607 1.00 45.28 84 SER A CA 1
ATOM 656 C C . SER A 1 84 ? -29.400 -8.951 7.909 1.00 45.28 84 SER A C 1
ATOM 658 O O . SER A 1 84 ? -28.767 -9.749 8.600 1.00 45.28 84 SER A O 1
ATOM 660 N N . THR A 1 85 ? -29.597 -7.684 8.272 1.00 48.81 85 THR A N 1
ATOM 661 C CA . THR A 1 85 ? -29.073 -6.998 9.474 1.00 48.81 85 THR A CA 1
ATOM 662 C C . THR A 1 85 ? -29.515 -7.612 10.820 1.00 48.81 85 THR A C 1
ATOM 664 O O . THR A 1 85 ? -29.474 -6.948 11.851 1.00 48.81 85 THR A O 1
ATOM 667 N N . SER A 1 86 ? -30.019 -8.846 10.819 1.00 46.41 86 SER A N 1
ATOM 668 C CA . SER A 1 86 ? -30.492 -9.607 11.975 1.00 46.41 86 SER A CA 1
ATOM 669 C C . SER A 1 86 ? -29.514 -10.679 12.457 1.00 46.41 86 SER A C 1
ATOM 671 O O . SER A 1 86 ? -29.772 -11.280 13.497 1.00 46.41 86 SER A O 1
ATOM 673 N N . ASP A 1 87 ? -28.418 -10.944 11.739 1.00 53.47 87 ASP A N 1
ATOM 674 C CA . ASP A 1 87 ? -27.331 -11.760 12.281 1.00 53.47 87 ASP A CA 1
ATOM 675 C C . ASP A 1 87 ? -26.456 -10.872 13.173 1.00 53.47 87 ASP A C 1
ATOM 677 O O . ASP A 1 87 ? -25.605 -10.132 12.687 1.00 53.47 87 ASP A O 1
ATOM 681 N N . GLU A 1 88 ? -26.658 -10.966 14.491 1.00 49.91 88 GLU A N 1
ATOM 682 C CA . GLU A 1 88 ? -25.980 -10.172 15.540 1.00 49.91 88 GLU A CA 1
ATOM 683 C C . GLU A 1 88 ? -24.435 -10.270 15.535 1.00 49.91 88 GLU A C 1
ATOM 685 O O . GLU A 1 88 ? -23.777 -9.654 16.366 1.00 49.91 88 GLU A O 1
ATOM 690 N N . ASN A 1 89 ? -23.844 -11.034 14.611 1.00 53.41 89 ASN A N 1
ATOM 691 C CA . ASN A 1 89 ? -22.407 -11.282 14.513 1.00 53.41 89 ASN A CA 1
ATOM 692 C C . ASN A 1 89 ? -21.783 -10.826 13.181 1.00 53.41 89 ASN A C 1
ATOM 694 O O . ASN A 1 89 ? -20.610 -11.121 12.948 1.00 53.41 89 ASN A O 1
ATOM 698 N N . ILE A 1 90 ? -22.533 -10.166 12.288 1.00 55.91 90 ILE A N 1
ATOM 699 C CA . ILE A 1 90 ? -21.991 -9.637 11.026 1.00 55.91 90 ILE A CA 1
ATOM 700 C C . ILE A 1 90 ? -22.019 -8.108 11.065 1.00 55.91 90 ILE A C 1
ATOM 702 O O . ILE A 1 90 ? -23.078 -7.490 10.990 1.00 55.91 90 ILE A O 1
ATOM 706 N N . PHE A 1 91 ? -20.831 -7.508 11.147 1.00 60.50 91 PHE A N 1
ATOM 707 C CA . PHE A 1 91 ? -20.629 -6.064 11.070 1.00 60.50 91 PHE A CA 1
ATOM 708 C C . PHE A 1 91 ? -20.159 -5.694 9.669 1.00 60.50 91 PHE A C 1
ATOM 710 O O . PHE A 1 91 ? -19.118 -6.163 9.206 1.00 60.50 91 PHE A O 1
ATOM 717 N N . VAL A 1 92 ? -20.942 -4.865 8.984 1.00 63.69 92 VAL A N 1
ATOM 718 C CA . VAL A 1 92 ? -20.586 -4.367 7.657 1.00 63.69 92 VAL A CA 1
ATOM 719 C C . VAL A 1 92 ? -19.726 -3.115 7.827 1.00 63.69 92 VAL A C 1
ATOM 721 O O . VAL A 1 92 ? -20.174 -2.132 8.410 1.00 63.69 92 VAL A O 1
ATOM 724 N N . ILE A 1 93 ? -18.481 -3.180 7.354 1.00 64.88 93 ILE A N 1
ATOM 725 C CA . ILE A 1 93 ? -17.472 -2.113 7.499 1.00 64.88 93 ILE A CA 1
ATOM 726 C C . ILE A 1 93 ? -17.517 -1.144 6.307 1.00 64.88 93 ILE A C 1
ATOM 728 O O . ILE A 1 93 ? -17.206 0.035 6.450 1.00 64.88 93 ILE A O 1
ATOM 732 N N . ALA A 1 94 ? -17.927 -1.647 5.146 1.00 63.62 94 ALA A N 1
ATOM 733 C CA . ALA A 1 94 ? -18.020 -0.929 3.886 1.00 63.62 94 ALA A CA 1
ATOM 734 C C . ALA A 1 94 ? -19.411 -1.241 3.298 1.00 63.62 94 ALA A C 1
ATOM 736 O O . ALA A 1 94 ? -19.768 -2.414 3.132 1.00 63.62 94 ALA A O 1
ATOM 737 N N . ASN A 1 95 ? -20.256 -0.217 3.178 1.00 64.81 95 ASN A N 1
ATOM 738 C CA . ASN A 1 95 ? -21.661 -0.345 2.778 1.00 64.81 95 ASN A CA 1
ATOM 739 C C . ASN A 1 95 ? -22.185 0.880 2.025 1.00 64.81 95 ASN A C 1
ATOM 741 O O . ASN A 1 95 ? -23.398 1.117 1.995 1.00 64.81 95 ASN A O 1
ATOM 745 N N . GLU A 1 96 ? -21.283 1.681 1.471 1.00 64.81 96 GLU A N 1
ATOM 746 C CA . GLU A 1 96 ? -21.694 2.840 0.702 1.00 64.81 96 GLU A CA 1
ATOM 747 C C . GLU A 1 96 ? -22.387 2.376 -0.592 1.00 64.81 96 GLU A C 1
ATOM 749 O O . GLU A 1 96 ? -22.197 1.258 -1.065 1.00 64.81 96 GLU A O 1
ATOM 754 N N . ASN A 1 97 ? -23.233 3.219 -1.191 1.00 65.75 97 ASN A N 1
ATOM 755 C CA . ASN A 1 97 ? -24.074 2.821 -2.338 1.00 65.75 97 ASN A CA 1
ATOM 756 C C . ASN A 1 97 ? -23.295 2.520 -3.637 1.00 65.75 97 ASN A C 1
ATOM 758 O O . ASN A 1 97 ? -23.911 2.270 -4.674 1.00 65.75 97 ASN A O 1
ATOM 762 N N . ASN A 1 98 ? -21.969 2.594 -3.590 1.00 72.44 98 ASN A N 1
ATOM 763 C CA . ASN A 1 98 ? -21.072 2.444 -4.720 1.00 72.44 98 ASN A CA 1
ATOM 764 C C . ASN A 1 98 ? -20.178 1.209 -4.550 1.00 72.44 98 ASN A C 1
ATOM 766 O O . ASN A 1 98 ? -20.279 0.452 -3.590 1.00 72.44 98 ASN A O 1
ATOM 770 N N . ASP A 1 99 ? -19.324 0.992 -5.540 1.00 79.12 99 ASP A N 1
ATOM 771 C CA . ASP A 1 99 ? -18.486 -0.187 -5.657 1.00 79.12 99 ASP A CA 1
ATOM 772 C C . ASP A 1 99 ? -17.302 -0.155 -4.670 1.00 79.12 99 ASP A C 1
ATOM 774 O O . ASP A 1 99 ? -16.460 0.744 -4.732 1.00 79.12 99 ASP A O 1
ATOM 778 N N . GLU A 1 100 ? -17.208 -1.163 -3.799 1.00 80.75 100 GLU A N 1
ATOM 779 C CA . GLU A 1 100 ? -16.128 -1.325 -2.817 1.00 80.75 100 GLU A CA 1
ATOM 780 C C . GLU A 1 100 ? -15.367 -2.644 -3.041 1.00 80.75 100 GLU A C 1
ATOM 782 O O . GLU A 1 100 ? -15.972 -3.720 -3.104 1.00 80.75 100 GLU A O 1
ATOM 787 N N . TYR A 1 101 ? -14.034 -2.586 -3.163 1.00 85.88 101 TYR A N 1
ATOM 788 C CA . TYR A 1 101 ? -13.201 -3.728 -3.578 1.00 85.88 101 TYR A CA 1
ATOM 789 C C . TYR A 1 101 ? -11.899 -3.872 -2.781 1.00 85.88 101 TYR A C 1
ATOM 791 O O . TYR A 1 101 ? -11.493 -2.982 -2.039 1.00 85.88 101 TYR A O 1
ATOM 799 N N . HIS A 1 102 ? -11.232 -5.016 -2.971 1.00 90.81 102 HIS A N 1
ATOM 800 C CA . HIS A 1 102 ? -9.867 -5.300 -2.503 1.00 90.81 102 HIS A CA 1
ATOM 801 C C . HIS A 1 102 ? -9.605 -4.920 -1.031 1.00 90.81 102 HIS A C 1
ATOM 803 O O . HIS A 1 102 ? -8.749 -4.082 -0.756 1.00 90.81 102 HIS A O 1
ATOM 809 N N . PRO A 1 103 ? -10.334 -5.510 -0.065 1.00 93.88 103 PRO A N 1
ATOM 810 C CA . PRO A 1 103 ? -10.120 -5.199 1.339 1.00 93.88 103 PRO A CA 1
ATOM 811 C C . PRO A 1 103 ? -8.780 -5.756 1.837 1.00 93.88 103 PRO A C 1
ATOM 813 O O . PRO A 1 103 ? -8.395 -6.880 1.511 1.00 93.88 103 PRO A O 1
ATOM 816 N N . SER A 1 104 ? -8.129 -5.006 2.720 1.00 96.81 104 SER A N 1
ATOM 817 C CA . SER A 1 104 ? -6.953 -5.424 3.479 1.00 96.81 104 SER A CA 1
ATOM 818 C C . SER A 1 104 ? -7.112 -5.011 4.941 1.00 96.81 104 SER A C 1
ATOM 820 O O . SER A 1 104 ? -7.617 -3.927 5.222 1.00 96.81 104 SER A O 1
ATOM 822 N N . ILE A 1 105 ? -6.694 -5.856 5.886 1.00 96.62 105 ILE A N 1
ATOM 823 C CA . ILE A 1 105 ? -6.877 -5.620 7.326 1.00 96.62 105 ILE A CA 1
ATOM 824 C C . ILE A 1 105 ? -5.618 -5.969 8.120 1.00 96.62 105 ILE A C 1
ATOM 826 O O . ILE A 1 105 ? -4.983 -6.993 7.873 1.00 96.62 105 ILE A O 1
ATOM 830 N N . ILE A 1 106 ? -5.291 -5.140 9.112 1.00 97.50 106 ILE A N 1
ATOM 831 C CA . ILE A 1 106 ? -4.259 -5.408 10.124 1.00 97.50 106 ILE A CA 1
ATOM 832 C C . ILE A 1 106 ? -4.778 -5.098 11.527 1.00 97.50 106 ILE A C 1
ATOM 834 O O . ILE A 1 106 ? -5.739 -4.348 11.699 1.00 97.50 106 ILE A O 1
ATOM 838 N N . THR A 1 107 ? -4.126 -5.665 12.542 1.00 95.94 107 THR A N 1
ATOM 839 C CA . THR A 1 107 ? -4.515 -5.512 13.951 1.00 95.94 107 THR A CA 1
ATOM 840 C C . THR A 1 107 ? -3.306 -5.268 14.844 1.00 95.94 107 THR A C 1
ATOM 842 O O . THR A 1 107 ? -2.244 -5.844 14.608 1.00 95.94 107 THR A O 1
ATOM 845 N N . ASN A 1 108 ? -3.482 -4.497 15.915 1.00 93.94 108 ASN A N 1
ATOM 846 C CA . ASN A 1 108 ? -2.497 -4.335 16.980 1.00 93.94 108 ASN A CA 1
ATOM 847 C C . ASN A 1 108 ? -3.198 -4.226 18.344 1.00 93.94 108 ASN A C 1
ATOM 849 O O . ASN A 1 108 ? -3.771 -3.195 18.688 1.00 93.94 108 ASN A O 1
ATOM 853 N N . GLY A 1 109 ? -3.155 -5.296 19.141 1.00 91.44 109 GLY A N 1
ATOM 854 C CA . GLY A 1 109 ? -3.913 -5.354 20.392 1.00 91.44 109 GLY A CA 1
ATOM 855 C C . GLY A 1 109 ? -5.420 -5.340 20.124 1.00 91.44 109 GLY A C 1
ATOM 856 O O . GLY A 1 109 ? -5.907 -6.206 19.403 1.00 91.44 109 GLY A O 1
ATOM 857 N N . ASN A 1 110 ? -6.132 -4.370 20.703 1.00 93.25 110 ASN A N 1
ATOM 858 C CA . ASN A 1 110 ? -7.570 -4.175 20.469 1.00 93.25 110 ASN A CA 1
ATOM 859 C C . ASN A 1 110 ? -7.863 -3.360 19.201 1.00 93.25 110 ASN A C 1
ATOM 861 O O . ASN A 1 110 ? -9.025 -3.244 18.809 1.00 93.25 110 ASN A O 1
ATOM 865 N N . ASP A 1 111 ? -6.828 -2.776 18.596 1.00 96.19 111 ASP A N 1
ATOM 866 C CA . ASP A 1 111 ? -6.982 -1.900 17.449 1.00 96.19 111 ASP A CA 1
ATOM 867 C C . ASP A 1 111 ? -7.012 -2.720 16.157 1.00 96.19 111 ASP A C 1
ATOM 869 O O . ASP A 1 111 ? -6.224 -3.656 15.976 1.00 96.19 111 ASP A O 1
ATOM 873 N N . ALA A 1 112 ? -7.877 -2.326 15.229 1.00 96.06 112 ALA A N 1
ATOM 874 C CA . ALA A 1 112 ? -7.929 -2.861 13.875 1.00 96.06 112 ALA A CA 1
ATOM 875 C C . ALA A 1 112 ? -7.959 -1.717 12.862 1.00 96.06 112 ALA A C 1
ATOM 877 O O . ALA A 1 112 ? -8.562 -0.678 13.116 1.00 96.06 112 ALA A O 1
ATOM 878 N N . LEU A 1 113 ? -7.329 -1.917 11.709 1.00 97.62 113 LEU A N 1
ATOM 879 C CA . LEU A 1 113 ? -7.347 -0.988 10.584 1.00 97.62 113 LEU A CA 1
ATOM 880 C C . LEU A 1 113 ? -7.682 -1.766 9.318 1.00 97.62 113 LEU A C 1
ATOM 882 O O . LEU A 1 113 ? -7.022 -2.758 9.010 1.00 97.62 113 LEU A O 1
ATOM 886 N N . VAL A 1 114 ? -8.684 -1.291 8.588 1.00 96.88 114 VAL A N 1
ATOM 887 C CA . VAL A 1 114 ? -9.097 -1.811 7.286 1.00 96.88 114 VAL A CA 1
ATOM 888 C C . VAL A 1 114 ? -8.820 -0.755 6.231 1.00 96.88 114 VAL A C 1
ATOM 890 O O . VAL A 1 114 ? -9.155 0.411 6.430 1.00 96.88 114 VAL A O 1
ATOM 893 N N . ALA A 1 115 ? -8.250 -1.183 5.111 1.00 96.19 115 ALA A N 1
ATOM 894 C CA . ALA A 1 115 ? -8.185 -0.434 3.869 1.00 96.19 115 ALA A CA 1
ATOM 895 C C . ALA A 1 115 ? -9.042 -1.129 2.807 1.00 96.19 115 ALA A C 1
ATOM 897 O O . ALA A 1 115 ? -9.104 -2.357 2.775 1.00 96.19 115 ALA A O 1
ATOM 898 N N . TYR A 1 116 ? -9.697 -0.360 1.949 1.00 93.62 116 TYR A N 1
ATOM 899 C CA . TYR A 1 116 ? -10.494 -0.870 0.836 1.00 93.62 116 TYR A CA 1
ATOM 900 C C . TYR A 1 116 ? -10.536 0.162 -0.284 1.00 93.62 116 TYR A C 1
ATOM 902 O O . TYR A 1 116 ? -10.363 1.358 -0.052 1.00 93.62 116 TYR A O 1
ATOM 910 N N . GLU A 1 117 ? -10.747 -0.298 -1.509 1.00 91.44 117 GLU A N 1
ATOM 911 C CA . GLU A 1 117 ? -11.087 0.589 -2.610 1.00 91.44 117 GLU A CA 1
ATOM 912 C C . GLU A 1 117 ? -12.540 1.008 -2.507 1.00 91.44 117 GLU A C 1
ATOM 914 O O . GLU A 1 117 ? -13.405 0.190 -2.208 1.00 91.44 117 GLU A O 1
ATOM 919 N N . TYR A 1 118 ? -12.798 2.258 -2.851 1.00 88.75 118 TYR A N 1
ATOM 920 C CA . TYR A 1 118 ? -14.126 2.769 -3.121 1.00 88.75 118 TYR A CA 1
ATOM 921 C C . TYR A 1 118 ? -14.087 3.502 -4.454 1.00 88.75 118 TYR A C 1
ATOM 923 O O . TYR A 1 118 ? -13.235 4.370 -4.687 1.00 88.75 118 TYR A O 1
ATOM 931 N N . LYS A 1 119 ? -15.000 3.122 -5.342 1.00 86.62 119 LYS A N 1
ATOM 932 C CA . LYS A 1 119 ? -15.087 3.642 -6.699 1.00 86.62 119 LYS A CA 1
ATOM 933 C C . LYS A 1 119 ? -16.400 4.375 -6.899 1.00 86.62 119 LYS A C 1
ATOM 935 O O . LYS A 1 119 ? -17.468 3.784 -6.790 1.00 86.62 119 LYS A O 1
ATOM 940 N N . ASP A 1 120 ? -16.305 5.640 -7.281 1.00 83.19 120 ASP A N 1
ATOM 941 C CA . ASP A 1 120 ? -17.446 6.479 -7.632 1.00 83.19 120 ASP A CA 1
ATOM 942 C C . ASP A 1 120 ? -17.270 7.112 -9.025 1.00 83.19 120 ASP A C 1
ATOM 944 O O . ASP A 1 120 ? -16.410 6.717 -9.817 1.00 83.19 120 ASP A O 1
ATOM 948 N N . GLU A 1 121 ? -18.118 8.089 -9.357 1.00 82.88 121 GLU A N 1
ATOM 949 C CA . GLU A 1 121 ? -18.059 8.809 -10.635 1.00 82.88 121 GLU A CA 1
ATOM 950 C C . GLU A 1 121 ? -16.763 9.619 -10.826 1.00 82.88 121 GLU A C 1
ATOM 952 O O . GLU A 1 121 ? -16.425 9.971 -11.957 1.00 82.88 121 GLU A O 1
ATOM 957 N N . SER A 1 122 ? -16.043 9.928 -9.743 1.00 81.88 122 SER A N 1
ATOM 958 C CA . SER A 1 122 ? -14.816 10.727 -9.754 1.00 81.88 122 SER A CA 1
ATOM 959 C C . SER A 1 122 ? -13.544 9.894 -9.924 1.00 81.88 122 SER A C 1
ATOM 961 O O . SER A 1 122 ? -12.531 10.434 -10.368 1.00 81.88 122 SER A O 1
ATOM 963 N N . GLY A 1 123 ? -13.589 8.593 -9.622 1.00 84.62 123 GLY A N 1
ATOM 964 C CA . GLY A 1 123 ? -12.441 7.699 -9.738 1.00 84.62 123 GLY A CA 1
ATOM 965 C C . GLY A 1 123 ? -12.465 6.564 -8.720 1.00 84.62 123 GLY A C 1
ATOM 966 O O . GLY A 1 123 ? -13.486 6.275 -8.102 1.00 84.62 123 GLY A O 1
ATOM 967 N N . THR A 1 124 ? -11.326 5.888 -8.567 1.00 87.88 124 THR A N 1
ATOM 968 C CA . THR A 1 124 ? -11.114 4.878 -7.512 1.00 87.88 124 THR A CA 1
ATOM 969 C C . THR A 1 124 ? -10.194 5.464 -6.455 1.00 87.88 124 THR A C 1
ATOM 971 O O . THR A 1 124 ? -9.183 6.061 -6.797 1.00 87.88 124 THR A O 1
ATOM 974 N N . ASN A 1 125 ? -10.517 5.329 -5.176 1.00 91.25 125 ASN A N 1
ATOM 975 C CA . ASN A 1 125 ? -9.639 5.773 -4.097 1.00 91.25 125 ASN A CA 1
ATOM 976 C C . ASN A 1 125 ? -9.550 4.710 -3.009 1.00 91.25 125 ASN A C 1
ATOM 978 O O . ASN A 1 125 ? -10.427 3.857 -2.887 1.00 91.25 125 ASN A O 1
ATOM 982 N N . VAL A 1 126 ? -8.496 4.789 -2.199 1.00 92.50 126 VAL A N 1
ATOM 983 C CA . VAL A 1 126 ? -8.312 3.914 -1.039 1.00 92.50 126 VAL A CA 1
ATOM 984 C C . VAL A 1 126 ? -8.838 4.611 0.207 1.00 92.50 126 VAL A C 1
ATOM 986 O O . VAL A 1 126 ? -8.382 5.696 0.570 1.00 92.50 126 VAL A O 1
ATOM 989 N N . TYR A 1 127 ? -9.790 3.956 0.857 1.00 93.19 127 TYR A N 1
ATOM 990 C CA . TYR A 1 127 ? -10.421 4.386 2.090 1.00 93.19 127 TYR A CA 1
ATOM 991 C C . TYR A 1 127 ? -9.937 3.531 3.249 1.00 93.19 127 TYR A C 1
ATOM 993 O O . TYR A 1 127 ? -9.618 2.353 3.095 1.00 93.19 127 TYR A O 1
ATOM 1001 N N . PHE A 1 128 ? -9.928 4.139 4.427 1.00 94.56 128 PHE A N 1
ATOM 1002 C CA . PHE A 1 128 ? -9.497 3.549 5.676 1.00 94.56 128 PHE A CA 1
ATOM 1003 C C . PHE A 1 128 ? -10.594 3.685 6.722 1.00 94.56 128 PHE A C 1
ATOM 1005 O O . PHE A 1 128 ? -11.228 4.734 6.852 1.00 94.56 128 PHE A O 1
ATOM 1012 N N . ARG A 1 129 ? -10.792 2.633 7.508 1.00 95.44 129 ARG A N 1
ATOM 1013 C CA . ARG A 1 129 ? -11.593 2.665 8.735 1.00 95.44 129 ARG A CA 1
ATOM 1014 C C . ARG A 1 129 ? -10.841 1.921 9.819 1.00 95.44 129 ARG A C 1
ATOM 1016 O O . ARG A 1 129 ? -10.181 0.922 9.538 1.00 95.44 129 ARG A O 1
ATOM 1023 N N . PHE A 1 130 ? -10.952 2.384 11.054 1.00 96.44 130 PHE A N 1
ATOM 1024 C CA . PHE A 1 130 ? -10.289 1.746 12.183 1.00 96.44 130 PHE A CA 1
ATOM 1025 C C . PHE A 1 130 ? -11.241 1.523 13.355 1.00 96.44 130 PHE A C 1
ATOM 1027 O O . PHE A 1 130 ? -12.257 2.200 13.489 1.00 96.44 130 PHE A O 1
ATOM 1034 N N . SER A 1 131 ? -10.885 0.572 14.206 1.00 95.25 131 SER A N 1
ATOM 1035 C CA . SER A 1 131 ? -11.578 0.221 15.443 1.00 95.25 131 SER A CA 1
ATOM 1036 C C . SER A 1 131 ? -10.582 0.243 16.600 1.00 95.25 131 SER A C 1
ATOM 1038 O O . SER A 1 131 ? -9.405 -0.054 16.398 1.00 95.25 131 SER A O 1
ATOM 1040 N N . THR A 1 132 ? -11.055 0.588 17.798 1.00 96.25 132 THR A N 1
ATOM 1041 C CA . THR A 1 132 ? -10.292 0.574 19.064 1.00 96.25 132 THR A CA 1
ATOM 1042 C C . THR A 1 132 ? -10.865 -0.424 20.080 1.00 96.25 132 THR A C 1
ATOM 1044 O O . THR A 1 132 ? -10.430 -0.484 21.234 1.00 96.25 132 THR A O 1
ATOM 1047 N N . ASP A 1 133 ? -11.866 -1.205 19.670 1.00 88.44 133 ASP A N 1
ATOM 1048 C CA . ASP A 1 133 ? -12.694 -2.052 20.529 1.00 88.44 133 ASP A CA 1
ATOM 1049 C C . ASP A 1 133 ? -12.885 -3.463 19.949 1.00 88.44 133 ASP A C 1
ATOM 1051 O O . ASP A 1 133 ? -13.943 -4.067 20.082 1.00 88.44 133 ASP A O 1
ATOM 1055 N N . ASN A 1 134 ? -11.832 -4.031 19.350 1.00 86.81 134 ASN A N 1
ATOM 1056 C CA . ASN A 1 134 ? -11.843 -5.367 18.735 1.00 86.81 134 ASN A CA 1
ATOM 1057 C C . ASN A 1 134 ? -12.842 -5.521 17.572 1.00 86.81 134 ASN A C 1
ATOM 1059 O O . ASN A 1 134 ? -13.322 -6.623 17.304 1.00 86.81 134 ASN A O 1
ATOM 1063 N N . GLY A 1 135 ? -13.132 -4.434 16.857 1.00 85.88 135 GLY A N 1
ATOM 1064 C CA . GLY A 1 135 ? -14.030 -4.430 15.706 1.00 85.88 135 GLY A CA 1
ATOM 1065 C C . GLY A 1 135 ? -15.514 -4.318 16.058 1.00 85.88 135 GLY A C 1
ATOM 1066 O O . GLY A 1 135 ? -16.332 -4.505 15.157 1.00 85.88 135 GLY A O 1
ATOM 1067 N N . GLU A 1 136 ? -15.865 -4.022 17.318 1.00 81.81 136 GLU A N 1
ATOM 1068 C CA . GLU A 1 136 ? -17.256 -3.779 17.733 1.00 81.81 136 GLU A CA 1
ATOM 1069 C C . GLU A 1 136 ? -17.806 -2.486 17.114 1.00 81.81 136 GLU A C 1
ATOM 1071 O O . GLU A 1 136 ? -18.945 -2.455 16.641 1.00 81.81 136 GLU A O 1
ATOM 1076 N N . THR A 1 137 ? -16.994 -1.427 17.065 1.00 84.06 137 THR A N 1
ATOM 1077 C CA . THR A 1 137 ? -17.310 -0.171 16.381 1.00 84.06 137 THR A CA 1
ATOM 1078 C C . THR A 1 137 ? -16.173 0.274 15.465 1.00 84.06 137 THR A C 1
ATOM 1080 O O . THR A 1 137 ? -15.003 -0.052 15.671 1.00 84.06 137 THR A O 1
ATOM 1083 N N . TRP A 1 138 ? -16.532 1.020 14.419 1.00 90.19 138 TRP A N 1
ATOM 1084 C CA . TRP A 1 138 ? -15.608 1.504 13.395 1.00 90.19 138 TRP A CA 1
ATOM 1085 C C . TRP A 1 138 ? -15.732 3.013 13.232 1.00 90.19 138 TRP A C 1
ATOM 1087 O O . TRP A 1 138 ? -16.814 3.582 13.377 1.00 90.19 138 TRP A O 1
ATOM 1097 N N . SER A 1 139 ? -14.613 3.656 12.914 1.00 93.69 139 SER A N 1
ATOM 1098 C CA . SER A 1 139 ? -14.560 5.073 12.585 1.00 93.69 139 SER A CA 1
ATOM 1099 C C . SER A 1 139 ? -15.393 5.400 11.342 1.00 93.69 139 SER A C 1
ATOM 1101 O O . SER A 1 139 ? -15.695 4.540 10.504 1.00 93.69 139 SER A O 1
ATOM 1103 N N . GLU A 1 140 ? -15.671 6.691 11.167 1.00 90.75 140 GLU A N 1
ATOM 1104 C CA . GLU A 1 140 ? -15.985 7.225 9.844 1.00 90.75 140 GLU A CA 1
ATOM 1105 C C . GLU A 1 140 ? -14.850 6.920 8.860 1.00 90.75 140 GLU A C 1
ATOM 1107 O O . GLU A 1 140 ? -13.696 6.703 9.256 1.00 90.75 140 GLU A O 1
ATOM 1112 N N . ALA A 1 141 ? -15.192 6.875 7.575 1.00 90.38 141 ALA A N 1
ATOM 1113 C CA . ALA A 1 141 ? -14.219 6.584 6.538 1.00 90.38 141 ALA A CA 1
ATOM 1114 C C . ALA A 1 141 ? -13.238 7.752 6.362 1.00 90.38 141 ALA A C 1
ATOM 1116 O O . ALA A 1 141 ? -13.631 8.917 6.291 1.00 90.38 141 ALA A O 1
ATOM 1117 N N . TYR A 1 142 ? -11.953 7.425 6.272 1.00 91.31 142 TYR A N 1
ATOM 1118 C CA . TYR A 1 142 ? -10.867 8.362 6.021 1.00 91.31 142 TYR A CA 1
ATOM 1119 C C . TYR A 1 142 ? -10.203 8.035 4.684 1.00 91.31 142 TYR A C 1
ATOM 1121 O O . TYR A 1 142 ? -9.974 6.871 4.383 1.00 91.31 142 TYR A O 1
ATOM 1129 N N . TYR A 1 143 ? -9.858 9.042 3.890 1.00 89.56 143 TYR A N 1
ATOM 1130 C CA . TYR A 1 143 ? -9.074 8.884 2.665 1.00 89.56 143 TYR A CA 1
ATOM 1131 C C . TYR A 1 143 ? -8.300 10.175 2.386 1.00 89.56 143 TYR A C 1
ATOM 1133 O O . TYR A 1 143 ? -8.635 11.239 2.913 1.00 89.56 143 TYR A O 1
ATOM 1141 N N . TYR A 1 144 ? -7.261 10.090 1.558 1.00 80.94 144 TYR A N 1
ATOM 1142 C CA . TYR A 1 144 ? -6.455 11.250 1.179 1.00 80.94 144 TYR A CA 1
ATOM 1143 C C . TYR A 1 144 ? -7.073 11.952 -0.029 1.00 80.94 144 TYR A C 1
ATOM 1145 O O . TYR A 1 144 ? -7.275 11.338 -1.070 1.00 80.94 144 TYR A O 1
ATOM 1153 N N . THR A 1 145 ? -7.360 13.248 0.101 1.00 70.94 145 THR A N 1
ATOM 1154 C CA . THR A 1 145 ? -8.023 14.045 -0.948 1.00 70.94 145 THR A CA 1
ATOM 1155 C C . THR A 1 145 ? -7.074 14.571 -2.021 1.00 70.94 145 THR A C 1
ATOM 1157 O O . THR A 1 145 ? -7.526 15.002 -3.078 1.00 70.94 145 THR A O 1
ATOM 1160 N N . ASP A 1 146 ? -5.769 14.571 -1.746 1.00 65.50 146 ASP A N 1
ATOM 1161 C CA . ASP A 1 146 ? -4.774 15.270 -2.570 1.00 65.50 146 ASP A CA 1
ATOM 1162 C C . ASP A 1 146 ? -4.309 14.461 -3.788 1.00 65.50 146 ASP A C 1
ATOM 1164 O O . ASP A 1 146 ? -3.594 14.979 -4.645 1.00 65.50 146 ASP A O 1
ATOM 1168 N N . ALA A 1 147 ? -4.742 13.208 -3.895 1.00 59.44 147 ALA A N 1
ATOM 1169 C CA . ALA A 1 147 ? -4.461 12.344 -5.025 1.00 59.44 147 ALA A CA 1
ATOM 1170 C C . ALA A 1 147 ? -5.703 11.505 -5.331 1.00 59.44 147 ALA A C 1
ATOM 1172 O O . ALA A 1 147 ? -6.161 10.727 -4.499 1.00 59.44 147 ALA A O 1
ATOM 1173 N N . SER A 1 148 ? -6.262 11.696 -6.525 1.00 63.97 148 SER A N 1
ATOM 1174 C CA . SER A 1 148 ? -7.280 10.801 -7.070 1.00 63.97 148 SER A CA 1
ATOM 1175 C C . SER A 1 148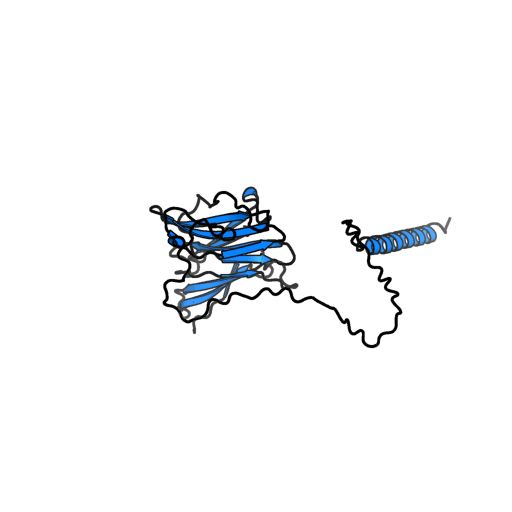 ? -6.602 9.573 -7.675 1.00 63.97 148 SER A C 1
ATOM 1177 O O . SER A 1 148 ? -5.508 9.706 -8.218 1.00 63.97 148 SER A O 1
ATOM 1179 N N . ASN A 1 149 ? -7.285 8.426 -7.670 1.00 85.69 149 ASN A N 1
ATOM 1180 C CA . ASN A 1 149 ? -6.897 7.195 -8.374 1.00 85.69 149 ASN A CA 1
ATOM 1181 C C . ASN A 1 149 ? -5.853 6.333 -7.659 1.00 85.69 149 ASN A C 1
ATOM 1183 O O . ASN A 1 149 ? -4.839 5.939 -8.238 1.00 85.69 149 ASN A O 1
ATOM 1187 N N . PHE A 1 150 ? -6.151 5.980 -6.409 1.00 90.69 150 PHE A N 1
ATOM 1188 C CA . PHE A 1 150 ? -5.464 4.901 -5.701 1.00 90.69 150 PHE A CA 1
ATOM 1189 C C . PHE A 1 150 ? -6.249 3.593 -5.756 1.00 90.69 150 PHE A C 1
ATOM 1191 O O . PHE A 1 150 ? -7.471 3.582 -5.626 1.00 90.69 150 PHE A O 1
ATOM 1198 N N . SER A 1 151 ? -5.534 2.481 -5.913 1.00 92.19 151 SER A N 1
ATOM 1199 C CA . SER A 1 151 ? -6.099 1.132 -5.999 1.00 92.19 151 SER A CA 1
ATOM 1200 C C . SER A 1 151 ? -5.153 0.082 -5.413 1.00 92.19 151 SER A C 1
ATOM 1202 O O . SER A 1 151 ? -4.013 0.374 -5.066 1.00 92.19 151 SER A O 1
ATOM 1204 N N . SER A 1 152 ? -5.618 -1.158 -5.314 1.00 93.44 152 SER A N 1
ATOM 1205 C CA . SER A 1 152 ? -4.918 -2.326 -4.782 1.00 93.44 152 SER A CA 1
ATOM 1206 C C . SER A 1 152 ? -4.277 -2.070 -3.412 1.00 93.44 152 SER A C 1
ATOM 1208 O O . SER A 1 152 ? -3.056 -2.197 -3.293 1.00 93.44 152 SER A O 1
ATOM 1210 N N . PRO A 1 153 ? -5.052 -1.663 -2.387 1.00 96.12 153 PRO A N 1
ATOM 1211 C CA . PRO A 1 153 ? -4.488 -1.443 -1.070 1.00 96.12 153 PRO A CA 1
ATOM 1212 C C . PRO A 1 153 ? -4.052 -2.767 -0.444 1.00 96.12 153 PRO A C 1
ATOM 1214 O O . PRO A 1 153 ? -4.816 -3.730 -0.391 1.00 96.12 153 PRO A O 1
ATOM 1217 N N . ALA A 1 154 ? -2.844 -2.785 0.103 1.00 98.06 154 ALA A N 1
ATOM 1218 C CA . ALA A 1 154 ? -2.348 -3.880 0.924 1.00 98.06 154 ALA A CA 1
ATOM 1219 C C . ALA A 1 154 ? -1.740 -3.322 2.209 1.00 98.06 154 ALA A C 1
ATOM 1221 O O . ALA A 1 154 ? -1.120 -2.258 2.196 1.00 98.06 154 ALA A O 1
ATOM 1222 N N . LEU A 1 155 ? -1.940 -4.026 3.323 1.00 98.25 155 LEU A N 1
ATOM 1223 C CA . LEU A 1 155 ? -1.505 -3.615 4.658 1.00 98.25 155 LEU A CA 1
ATOM 1224 C C . LEU A 1 155 ? -0.669 -4.717 5.315 1.00 98.25 155 LEU A C 1
ATOM 1226 O O . LEU A 1 155 ? -0.998 -5.896 5.216 1.00 98.25 155 LEU A O 1
ATOM 1230 N N . ALA A 1 156 ? 0.351 -4.325 6.073 1.00 97.69 156 ALA A N 1
ATOM 1231 C CA . ALA A 1 156 ? 1.131 -5.210 6.931 1.00 97.69 156 ALA A CA 1
ATOM 1232 C C . ALA A 1 156 ? 1.423 -4.540 8.275 1.00 97.69 156 ALA A C 1
ATOM 1234 O O . ALA A 1 156 ? 1.679 -3.345 8.342 1.00 97.69 156 ALA A O 1
ATOM 1235 N N . SER A 1 157 ? 1.429 -5.307 9.362 1.00 95.56 157 SER A N 1
ATOM 1236 C CA . SER A 1 157 ? 1.812 -4.814 10.690 1.00 95.56 157 SER A CA 1
ATOM 1237 C C . SER A 1 157 ? 3.161 -5.376 11.106 1.00 95.56 157 SER A C 1
ATOM 1239 O O . SER A 1 157 ? 3.378 -6.582 10.999 1.00 95.56 157 SER A O 1
ATOM 1241 N N . ASN A 1 158 ? 4.027 -4.541 11.672 1.00 93.50 158 ASN A N 1
ATOM 1242 C CA . ASN A 1 158 ? 5.193 -5.013 12.400 1.00 93.50 158 ASN A CA 1
ATOM 1243 C C . ASN A 1 158 ? 4.747 -5.620 13.747 1.00 93.50 158 ASN A C 1
ATOM 1245 O O . ASN A 1 158 ? 4.251 -4.887 14.608 1.00 93.50 158 ASN A O 1
ATOM 1249 N N . PRO A 1 159 ? 4.929 -6.931 13.979 1.00 86.38 159 PRO A N 1
ATOM 1250 C CA . PRO A 1 159 ? 4.429 -7.596 15.182 1.00 86.38 159 PRO A CA 1
ATOM 1251 C C . PRO A 1 159 ? 5.155 -7.181 16.470 1.00 86.38 159 PRO A C 1
ATOM 1253 O O . PRO A 1 159 ? 4.650 -7.438 17.562 1.00 86.38 159 PRO A O 1
ATOM 1256 N N . ARG A 1 160 ? 6.344 -6.574 16.377 1.00 87.44 160 ARG A N 1
ATOM 1257 C CA . ARG A 1 160 ? 7.143 -6.157 17.536 1.00 87.44 160 ARG A CA 1
ATOM 1258 C C . ARG A 1 160 ? 6.850 -4.727 17.970 1.00 87.44 160 ARG A C 1
ATOM 1260 O O . ARG A 1 160 ? 6.825 -4.453 19.168 1.00 87.44 160 ARG A O 1
ATOM 1267 N N . THR A 1 161 ? 6.703 -3.818 17.013 1.00 90.56 161 THR A N 1
ATOM 1268 C CA . THR A 1 161 ? 6.506 -2.386 17.273 1.00 90.56 161 THR A CA 1
ATOM 1269 C C . THR A 1 161 ? 5.039 -1.985 17.221 1.00 90.56 161 THR A C 1
ATOM 1271 O O . THR A 1 161 ? 4.681 -0.955 17.784 1.00 90.56 161 THR A O 1
ATOM 1274 N N . GLY A 1 162 ? 4.193 -2.781 16.559 1.00 91.06 162 GLY A N 1
ATOM 1275 C CA . GLY A 1 162 ? 2.788 -2.459 16.335 1.00 91.06 162 GLY A CA 1
ATOM 1276 C C . GLY A 1 162 ? 2.558 -1.381 15.269 1.00 91.06 162 GLY A C 1
ATOM 1277 O O . GLY A 1 162 ? 1.424 -0.941 15.092 1.00 91.06 162 GLY A O 1
ATOM 1278 N N . ILE A 1 163 ? 3.616 -0.952 14.571 1.00 95.12 163 ILE A N 1
ATOM 1279 C CA . ILE A 1 163 ? 3.528 -0.013 13.448 1.00 95.12 163 ILE A CA 1
ATOM 1280 C C . ILE A 1 163 ? 2.880 -0.728 12.261 1.00 95.12 163 ILE A C 1
ATOM 1282 O O . ILE A 1 163 ? 3.275 -1.843 11.916 1.00 95.12 163 ILE A O 1
ATOM 1286 N N . GLY A 1 164 ? 1.903 -0.082 11.630 1.00 97.44 164 GLY A N 1
ATOM 1287 C CA . GLY A 1 164 ? 1.342 -0.527 10.361 1.00 97.44 164 GLY A CA 1
ATOM 1288 C C . GLY A 1 164 ? 2.080 0.089 9.177 1.00 97.44 164 GLY A C 1
ATOM 1289 O O . GLY A 1 164 ? 2.526 1.234 9.232 1.00 97.44 164 GLY A O 1
ATOM 1290 N N . TYR A 1 165 ? 2.135 -0.654 8.086 1.00 97.31 165 TYR A N 1
ATOM 1291 C CA . TYR A 1 165 ? 2.585 -0.217 6.775 1.00 97.31 165 TYR A CA 1
ATOM 1292 C C . TYR A 1 165 ? 1.497 -0.533 5.763 1.00 97.31 165 TYR A C 1
ATOM 1294 O O . TYR A 1 165 ? 0.782 -1.526 5.901 1.00 97.31 165 TYR A O 1
ATOM 1302 N N . GLY A 1 166 ? 1.382 0.294 4.739 1.00 96.75 166 GLY A N 1
ATOM 1303 C CA . GLY A 1 166 ? 0.495 0.046 3.624 1.00 96.75 166 GLY A CA 1
ATOM 1304 C C . GLY A 1 166 ? 1.105 0.486 2.313 1.00 96.75 166 GLY A C 1
ATOM 1305 O O . GLY A 1 166 ? 2.021 1.307 2.267 1.00 96.75 166 GLY A O 1
ATOM 1306 N N . THR A 1 167 ? 0.569 -0.075 1.244 1.00 96.69 167 THR A N 1
ATOM 1307 C CA . THR A 1 167 ? 0.902 0.296 -0.123 1.00 96.69 167 THR A CA 1
ATOM 1308 C C . THR A 1 167 ? -0.354 0.329 -0.975 1.00 96.69 167 THR A C 1
ATOM 1310 O O . THR A 1 167 ? -1.359 -0.298 -0.636 1.00 96.69 167 THR A O 1
ATOM 1313 N N . PHE A 1 168 ? -0.296 1.086 -2.061 1.00 94.44 168 PHE A N 1
ATOM 1314 C CA . PHE A 1 168 ? -1.343 1.178 -3.066 1.00 94.44 168 PHE A CA 1
ATOM 1315 C C . PHE A 1 168 ? -0.729 1.574 -4.410 1.00 94.44 168 PHE A C 1
ATOM 1317 O O . PHE A 1 168 ? 0.334 2.193 -4.489 1.00 94.44 168 PHE A O 1
ATOM 1324 N N . ILE A 1 169 ? -1.416 1.204 -5.478 1.00 94.12 169 ILE A N 1
ATOM 1325 C CA . ILE A 1 169 ? -1.094 1.545 -6.858 1.00 94.12 169 ILE A CA 1
ATOM 1326 C C . ILE A 1 169 ? -1.774 2.856 -7.220 1.00 94.12 169 ILE A C 1
ATOM 1328 O O . ILE A 1 169 ? -2.925 3.084 -6.848 1.00 94.12 169 ILE A O 1
ATOM 1332 N N . THR A 1 170 ? -1.086 3.683 -7.999 1.00 91.25 170 THR A N 1
ATOM 1333 C CA . THR A 1 170 ? -1.677 4.862 -8.630 1.00 91.25 170 THR A CA 1
ATOM 1334 C C . THR A 1 170 ? -1.666 4.752 -10.153 1.00 91.25 170 THR A C 1
ATOM 1336 O O . THR A 1 170 ? -0.860 4.023 -10.731 1.00 91.25 170 THR A O 1
ATOM 1339 N N . ASP A 1 171 ? -2.581 5.451 -10.822 1.00 89.44 171 ASP A N 1
ATOM 1340 C CA . ASP A 1 171 ? -2.558 5.619 -12.276 1.00 89.44 171 ASP A CA 1
ATOM 1341 C C . ASP A 1 171 ? -1.619 6.748 -12.751 1.00 89.44 171 ASP A C 1
ATOM 1343 O O . ASP A 1 171 ? -1.335 6.849 -13.953 1.00 89.44 171 ASP A O 1
ATOM 1347 N N . PHE A 1 172 ? -1.068 7.551 -11.829 1.00 87.69 172 PHE A N 1
ATOM 1348 C CA . PHE A 1 172 ? -0.102 8.596 -12.155 1.00 87.69 172 PHE A CA 1
ATOM 1349 C C . PHE A 1 172 ? 1.131 8.026 -12.867 1.00 87.69 172 PHE A C 1
ATOM 1351 O O . PHE A 1 172 ? 1.576 6.897 -12.640 1.00 87.69 172 PHE A O 1
ATOM 1358 N N . ASN A 1 173 ? 1.668 8.828 -13.789 1.00 89.88 173 ASN A N 1
ATOM 1359 C CA . ASN A 1 173 ? 2.824 8.502 -14.622 1.00 89.88 173 ASN A CA 1
ATOM 1360 C C . ASN A 1 173 ? 2.762 7.110 -15.277 1.00 89.88 173 ASN A C 1
ATOM 1362 O O . ASN A 1 173 ? 3.744 6.367 -15.267 1.00 89.88 173 ASN A O 1
ATOM 1366 N N . ASN A 1 174 ? 1.613 6.771 -15.879 1.00 91.19 174 ASN A N 1
ATOM 1367 C CA . ASN A 1 174 ? 1.374 5.474 -16.527 1.00 91.19 174 ASN A CA 1
ATOM 1368 C C . ASN A 1 174 ? 1.497 4.301 -15.540 1.00 91.19 174 ASN A C 1
ATOM 1370 O O . ASN A 1 174 ? 2.077 3.265 -15.870 1.00 91.19 174 ASN A O 1
ATOM 1374 N N . SER A 1 175 ? 1.009 4.497 -14.312 1.00 90.69 175 SER A N 1
ATOM 1375 C CA . SER A 1 175 ? 1.214 3.584 -13.184 1.00 90.69 175 SER A CA 1
ATOM 1376 C C . SER A 1 175 ? 2.687 3.255 -12.950 1.00 90.69 175 SER A C 1
ATOM 1378 O O . SER A 1 175 ? 3.060 2.099 -12.787 1.00 90.69 175 SER A O 1
ATOM 1380 N N . GLY A 1 176 ? 3.549 4.267 -13.014 1.00 92.94 176 GLY A N 1
ATOM 1381 C CA . GLY A 1 176 ? 4.974 4.149 -12.701 1.00 92.94 176 GLY A CA 1
ATOM 1382 C C . GLY A 1 176 ? 5.314 4.573 -11.273 1.00 92.94 176 GLY A C 1
ATOM 1383 O O . GLY A 1 176 ? 6.486 4.558 -10.908 1.00 92.94 176 GLY A O 1
ATOM 1384 N N . GLU A 1 177 ? 4.324 4.965 -10.470 1.00 93.50 177 GLU A N 1
ATOM 1385 C CA . GLU A 1 177 ? 4.514 5.313 -9.062 1.00 93.50 177 GLU A CA 1
ATOM 1386 C C . GLU A 1 177 ? 3.839 4.291 -8.141 1.00 93.50 177 GLU A C 1
ATOM 1388 O O . GLU A 1 177 ? 2.809 3.702 -8.480 1.00 93.50 177 GLU A O 1
ATOM 1393 N N . ILE A 1 178 ? 4.414 4.098 -6.954 1.00 92.94 178 ILE A N 1
ATOM 1394 C CA . ILE A 1 178 ? 3.832 3.273 -5.892 1.00 92.94 178 ILE A CA 1
ATOM 1395 C C . ILE A 1 178 ? 3.660 4.100 -4.620 1.00 92.94 178 ILE A C 1
ATOM 1397 O O . ILE A 1 178 ? 4.528 4.899 -4.265 1.00 92.94 178 ILE A O 1
ATOM 1401 N N . GLY A 1 179 ? 2.522 3.938 -3.953 1.00 92.44 179 GLY A N 1
ATOM 1402 C CA . GLY A 1 179 ? 2.234 4.583 -2.682 1.00 92.44 179 GLY A CA 1
ATOM 1403 C C . GLY A 1 179 ? 2.801 3.805 -1.502 1.00 92.44 179 GLY A C 1
ATOM 1404 O O . GLY A 1 179 ? 2.743 2.574 -1.469 1.00 92.44 179 GLY A O 1
ATOM 1405 N N . GLU A 1 180 ? 3.299 4.537 -0.515 1.00 93.25 180 GLU A N 1
ATOM 1406 C CA . GLU A 1 180 ? 3.614 4.057 0.825 1.00 93.25 180 GLU A CA 1
ATOM 1407 C C . GLU A 1 180 ? 2.783 4.839 1.837 1.00 93.25 180 GLU A C 1
ATOM 1409 O O . GLU A 1 180 ? 2.659 6.062 1.752 1.00 93.25 180 GLU A O 1
ATOM 1414 N N . ILE A 1 181 ? 2.274 4.131 2.841 1.00 94.69 181 ILE A N 1
ATOM 1415 C CA . ILE A 1 181 ? 1.688 4.736 4.029 1.00 94.69 181 ILE A CA 1
ATOM 1416 C C . ILE A 1 181 ? 2.201 4.057 5.299 1.00 94.69 181 ILE A C 1
ATOM 1418 O O . ILE A 1 181 ? 2.314 2.834 5.373 1.00 94.69 181 ILE A O 1
ATOM 1422 N N . VAL A 1 182 ? 2.509 4.857 6.317 1.00 96.00 182 VAL A N 1
ATOM 1423 C CA . VAL A 1 182 ? 2.923 4.401 7.646 1.00 96.00 182 VAL A CA 1
ATOM 1424 C C . VAL A 1 182 ? 1.858 4.787 8.666 1.00 96.00 182 VAL A C 1
ATOM 1426 O O . VAL A 1 182 ? 1.478 5.953 8.767 1.00 96.00 182 VAL A O 1
ATOM 1429 N N . PHE A 1 183 ? 1.426 3.810 9.463 1.00 97.38 183 PHE A N 1
ATOM 1430 C CA . PHE A 1 183 ? 0.390 3.942 10.482 1.00 97.38 183 PHE A CA 1
ATOM 1431 C C . PHE A 1 183 ? 0.999 3.803 11.880 1.00 97.38 183 PHE A C 1
ATOM 1433 O O . PHE A 1 183 ? 1.363 2.703 12.308 1.00 97.38 183 PHE A O 1
ATOM 1440 N N . ASN A 1 184 ? 1.114 4.910 12.615 1.00 95.44 184 ASN A N 1
ATOM 1441 C CA . ASN A 1 184 ? 1.595 4.887 13.996 1.00 95.44 184 ASN A CA 1
ATOM 1442 C C . ASN A 1 184 ? 0.995 6.039 14.830 1.00 95.44 184 ASN A C 1
ATOM 1444 O O . ASN A 1 184 ? 1.571 7.127 14.842 1.00 95.44 184 ASN A O 1
ATOM 1448 N N . PRO A 1 185 ? -0.124 5.823 15.548 1.00 95.75 185 PRO A N 1
ATOM 1449 C CA . PRO A 1 185 ? -0.831 4.549 15.740 1.00 95.75 185 PRO A CA 1
ATOM 1450 C C . PRO A 1 185 ? -1.748 4.168 14.560 1.00 95.75 185 PRO A C 1
ATOM 1452 O O . PRO A 1 185 ? -2.021 4.982 13.677 1.00 95.75 185 PRO A O 1
ATOM 1455 N N . LEU A 1 186 ? -2.280 2.937 14.577 1.00 96.69 186 LEU A N 1
ATOM 1456 C CA . LEU A 1 186 ? -3.252 2.446 13.581 1.00 96.69 186 LEU A CA 1
ATOM 1457 C C . LEU A 1 186 ? -4.579 3.223 13.576 1.00 96.69 186 LEU A C 1
ATOM 1459 O O . LEU A 1 186 ? -5.333 3.134 12.617 1.00 96.69 186 LEU A O 1
ATOM 1463 N N . THR A 1 187 ? -4.872 3.958 14.647 1.00 96.31 187 THR A N 1
ATOM 1464 C CA . THR A 1 187 ? -6.203 4.497 14.970 1.00 96.31 187 THR A CA 1
ATOM 1465 C C . THR A 1 187 ? -6.239 6.022 15.040 1.00 96.31 187 THR A C 1
ATOM 1467 O O . THR A 1 187 ? -7.178 6.607 15.576 1.00 96.31 187 THR A O 1
ATOM 1470 N N . ASN A 1 188 ? -5.206 6.696 14.527 1.00 95.44 188 ASN A N 1
ATOM 1471 C CA . ASN A 1 188 ? -5.178 8.153 14.480 1.00 95.44 188 ASN A CA 1
ATOM 1472 C C . ASN A 1 188 ? -4.564 8.675 13.169 1.00 95.44 188 ASN A C 1
ATOM 1474 O O . ASN A 1 188 ? -3.334 8.748 13.069 1.00 95.44 188 ASN A O 1
ATOM 1478 N N . PRO A 1 189 ? -5.410 9.082 12.203 1.00 94.88 189 PRO A N 1
ATOM 1479 C CA . PRO A 1 189 ? -4.971 9.607 10.914 1.00 94.88 189 PRO A CA 1
ATOM 1480 C C . PRO A 1 189 ? -4.060 10.836 10.979 1.00 94.88 189 PRO A C 1
ATOM 1482 O O . PRO A 1 189 ? -3.263 11.034 10.066 1.00 94.88 189 PRO A O 1
ATOM 1485 N N . ASP A 1 190 ? -4.093 11.619 12.064 1.00 94.31 190 ASP A N 1
ATOM 1486 C CA . ASP A 1 190 ? -3.221 12.794 12.232 1.00 94.31 190 ASP A CA 1
ATOM 1487 C C . ASP A 1 190 ? -1.726 12.427 12.306 1.00 94.31 190 ASP A C 1
ATOM 1489 O O . ASP A 1 190 ? -0.861 13.285 12.129 1.00 94.31 190 ASP A O 1
ATOM 1493 N N . TYR A 1 191 ? -1.410 11.158 12.585 1.00 95.31 191 TYR A N 1
ATOM 1494 C CA . TYR A 1 191 ? -0.040 10.643 12.662 1.00 95.31 191 TYR A CA 1
ATOM 1495 C C . TYR A 1 191 ? 0.351 9.766 11.472 1.00 95.31 191 TYR A C 1
ATOM 1497 O O . TYR A 1 191 ? 1.461 9.228 11.443 1.00 95.31 191 TYR A O 1
ATOM 1505 N N . TRP A 1 192 ? -0.548 9.573 10.509 1.00 95.62 192 TRP A N 1
ATOM 1506 C CA . TRP A 1 192 ? -0.249 8.759 9.341 1.00 95.62 192 TRP A CA 1
ATOM 1507 C C . TRP A 1 192 ? 0.623 9.539 8.367 1.00 95.62 192 TRP A C 1
ATOM 1509 O O . TRP A 1 192 ? 0.399 10.722 8.106 1.00 95.62 192 TRP A O 1
ATOM 1519 N N . TYR A 1 193 ? 1.627 8.864 7.821 1.00 92.75 193 TYR A N 1
ATOM 1520 C CA . TYR A 1 193 ? 2.554 9.451 6.863 1.00 92.75 193 TYR A CA 1
ATOM 1521 C C . TYR A 1 193 ? 2.404 8.762 5.516 1.00 92.75 193 TYR A C 1
ATOM 1523 O O . TYR A 1 193 ? 2.521 7.542 5.454 1.00 92.75 193 TYR A O 1
ATOM 1531 N N . VAL A 1 194 ? 2.175 9.540 4.459 1.00 91.00 194 VAL A N 1
ATOM 1532 C CA . VAL A 1 194 ? 2.046 9.047 3.084 1.00 91.00 194 VAL A CA 1
ATOM 1533 C C . VAL A 1 194 ? 3.162 9.605 2.220 1.00 91.00 194 VAL A C 1
ATOM 1535 O O . VAL A 1 194 ? 3.485 10.791 2.303 1.00 91.00 194 VAL A O 1
ATOM 1538 N N . ALA A 1 195 ? 3.703 8.757 1.354 1.00 89.50 195 ALA A N 1
ATOM 1539 C CA . ALA A 1 195 ? 4.623 9.137 0.296 1.00 89.50 195 ALA A CA 1
ATOM 1540 C C . ALA A 1 195 ? 4.282 8.395 -1.002 1.00 89.50 195 ALA A C 1
ATOM 1542 O O . ALA A 1 195 ? 3.720 7.301 -0.976 1.00 89.50 195 ALA A O 1
ATOM 1543 N N . THR A 1 196 ? 4.653 8.974 -2.143 1.00 90.31 196 THR A N 1
ATOM 1544 C CA . THR A 1 196 ? 4.681 8.266 -3.427 1.00 90.31 196 THR A CA 1
ATOM 1545 C C . THR A 1 196 ? 6.117 8.133 -3.907 1.00 90.31 196 THR A C 1
ATOM 1547 O O . THR A 1 196 ? 6.960 9.009 -3.691 1.00 90.31 196 THR A O 1
ATOM 1550 N N . ILE A 1 197 ? 6.412 6.999 -4.532 1.00 91.88 197 ILE A N 1
ATOM 1551 C CA . ILE A 1 197 ? 7.740 6.653 -5.024 1.00 91.88 197 ILE A CA 1
ATOM 1552 C C . ILE A 1 197 ? 7.647 6.523 -6.540 1.00 91.88 197 ILE A C 1
ATOM 1554 O O . ILE A 1 197 ? 7.122 5.537 -7.058 1.00 91.88 197 ILE A O 1
ATOM 1558 N N . ASP A 1 198 ? 8.155 7.535 -7.243 1.00 93.62 198 ASP A N 1
ATOM 1559 C CA . ASP A 1 198 ? 8.102 7.610 -8.702 1.00 93.62 198 ASP A CA 1
ATOM 1560 C C . ASP A 1 198 ? 9.259 6.852 -9.372 1.00 93.62 198 ASP A C 1
ATOM 1562 O O . ASP A 1 198 ? 10.427 7.270 -9.331 1.00 93.62 198 ASP A O 1
ATOM 1566 N N . TRP A 1 199 ? 8.911 5.750 -10.035 1.00 95.56 199 TRP A N 1
ATOM 1567 C CA . TRP A 1 199 ? 9.799 4.941 -10.864 1.00 95.56 199 TRP A CA 1
ATOM 1568 C C . TRP A 1 199 ? 9.633 5.206 -12.364 1.00 95.56 199 TRP A C 1
ATOM 1570 O O . TRP A 1 199 ? 10.424 4.688 -13.161 1.00 95.56 199 TRP A O 1
ATOM 1580 N N . SER A 1 200 ? 8.682 6.047 -12.782 1.00 93.81 200 SER A N 1
ATOM 1581 C CA . SER A 1 200 ? 8.417 6.298 -14.202 1.00 93.81 200 SER A CA 1
ATOM 1582 C C . SER A 1 200 ? 9.600 6.968 -14.893 1.00 93.81 200 SER A C 1
ATOM 1584 O O . SER A 1 200 ? 9.928 6.666 -16.044 1.00 93.81 200 SER A O 1
ATOM 1586 N N . LYS A 1 201 ? 10.322 7.829 -14.165 1.00 92.38 201 LYS A N 1
ATOM 1587 C CA . LYS A 1 201 ? 11.589 8.425 -14.618 1.00 92.38 201 LYS A CA 1
ATOM 1588 C C . LYS A 1 201 ? 12.680 7.388 -14.910 1.00 92.38 201 LYS A C 1
ATOM 1590 O O . LYS A 1 201 ? 13.619 7.682 -15.647 1.00 92.38 201 LYS A O 1
ATOM 1595 N N . TYR A 1 202 ? 12.551 6.182 -14.361 1.00 93.38 202 TYR A N 1
ATOM 1596 C CA . TYR A 1 202 ? 13.462 5.060 -14.562 1.00 93.38 202 TYR A CA 1
ATOM 1597 C C . TYR A 1 202 ? 12.872 3.993 -15.481 1.00 93.38 202 TYR A C 1
ATOM 1599 O O . TYR A 1 202 ? 13.261 2.839 -15.366 1.00 93.38 202 TYR A O 1
ATOM 1607 N N . LYS A 1 203 ? 11.980 4.367 -16.411 1.00 94.75 203 LYS A N 1
ATOM 1608 C CA . LYS A 1 203 ? 11.438 3.470 -17.448 1.00 94.75 203 LYS A CA 1
ATOM 1609 C C . LYS A 1 203 ? 10.493 2.374 -16.948 1.00 94.75 203 LYS A C 1
ATOM 1611 O O . LYS A 1 203 ? 10.121 1.511 -17.744 1.00 94.75 203 LYS A O 1
ATOM 1616 N N . PHE A 1 204 ? 10.079 2.420 -15.684 1.00 96.50 204 PHE A N 1
ATOM 1617 C CA . PHE A 1 204 ? 9.059 1.526 -15.144 1.00 96.50 204 PHE A CA 1
ATOM 1618 C C . PHE A 1 204 ? 7.656 2.075 -15.391 1.00 96.50 204 PHE A C 1
ATOM 1620 O O . PHE A 1 204 ? 7.452 3.287 -15.420 1.00 96.50 204 PHE A O 1
ATOM 1627 N N . TYR A 1 205 ? 6.691 1.184 -15.585 1.00 96.69 205 TYR A N 1
ATOM 1628 C CA . TYR A 1 205 ? 5.296 1.551 -15.800 1.00 96.69 205 TYR A CA 1
ATOM 1629 C C . TYR A 1 205 ? 4.361 0.365 -15.551 1.00 96.69 205 TYR A C 1
ATOM 1631 O O . TYR A 1 205 ? 4.804 -0.773 -15.390 1.00 96.69 205 TYR A O 1
ATOM 1639 N N . GLY A 1 206 ? 3.055 0.624 -15.583 1.00 96.12 206 GLY A N 1
ATOM 1640 C CA . GLY A 1 206 ? 2.025 -0.411 -15.571 1.00 96.12 206 GLY A CA 1
ATOM 1641 C C . GLY A 1 206 ? 1.954 -1.196 -14.264 1.00 96.12 206 GLY A C 1
ATOM 1642 O O . GLY A 1 206 ? 1.604 -2.375 -14.293 1.00 96.12 206 GLY A O 1
ATOM 1643 N N . PHE A 1 207 ? 2.318 -0.579 -13.139 1.00 96.06 207 PHE A N 1
ATOM 1644 C CA . PHE A 1 207 ? 2.237 -1.206 -11.828 1.00 96.06 207 PHE A CA 1
ATOM 1645 C C . PHE A 1 207 ? 0.795 -1.583 -11.489 1.00 96.06 207 PHE A C 1
ATOM 1647 O O . PHE A 1 207 ? -0.131 -0.807 -11.721 1.00 96.06 207 PHE A O 1
ATOM 1654 N N . LYS A 1 208 ? 0.603 -2.788 -10.951 1.00 93.75 208 LYS A N 1
ATOM 1655 C CA . LYS A 1 208 ? -0.701 -3.321 -10.536 1.00 93.75 208 LYS A CA 1
ATOM 1656 C C . LYS A 1 208 ? -0.549 -4.397 -9.462 1.00 93.75 208 LYS A C 1
ATOM 1658 O O . LYS A 1 208 ? 0.529 -4.969 -9.304 1.00 93.75 208 LYS A O 1
ATOM 1663 N N . THR A 1 209 ? -1.649 -4.681 -8.757 1.00 91.00 209 THR A N 1
ATOM 1664 C CA . THR A 1 209 ? -1.773 -5.782 -7.781 1.00 91.00 209 THR A CA 1
ATOM 1665 C C . THR A 1 209 ? -0.660 -5.784 -6.730 1.00 91.00 209 THR A C 1
ATOM 1667 O O . THR A 1 209 ? 0.132 -6.725 -6.669 1.00 91.00 209 THR A O 1
ATOM 1670 N N . ALA A 1 210 ? -0.566 -4.706 -5.950 1.00 94.25 210 ALA A N 1
ATOM 1671 C CA . ALA A 1 210 ? 0.416 -4.609 -4.879 1.00 94.25 210 ALA A CA 1
ATOM 1672 C C . ALA A 1 210 ? 0.045 -5.496 -3.679 1.00 94.25 210 ALA A C 1
ATOM 1674 O O . ALA A 1 210 ? -1.127 -5.642 -3.339 1.00 94.25 210 ALA A O 1
ATOM 1675 N N . ASP A 1 211 ? 1.065 -6.050 -3.033 1.00 97.06 211 ASP A N 1
ATOM 1676 C CA . ASP A 1 211 ? 0.999 -6.726 -1.742 1.00 97.06 211 ASP A CA 1
ATOM 1677 C C . ASP A 1 211 ? 2.209 -6.310 -0.895 1.00 97.06 211 ASP A C 1
ATOM 1679 O O . ASP A 1 211 ? 3.254 -5.942 -1.432 1.00 97.06 211 ASP A O 1
ATOM 1683 N N . ILE A 1 212 ? 2.095 -6.345 0.429 1.00 97.62 212 ILE A N 1
ATOM 1684 C CA . ILE A 1 212 ? 3.141 -5.872 1.339 1.00 97.62 212 ILE A CA 1
ATOM 1685 C C . ILE A 1 212 ? 3.321 -6.827 2.510 1.00 97.62 212 ILE A C 1
ATOM 1687 O O . ILE A 1 212 ? 2.368 -7.326 3.099 1.00 97.62 212 ILE A O 1
ATOM 1691 N N . VAL A 1 213 ? 4.576 -7.042 2.895 1.00 96.12 213 VAL A N 1
ATOM 1692 C CA . VAL A 1 213 ? 4.934 -7.787 4.102 1.00 96.12 213 VAL A CA 1
ATOM 1693 C C . VAL A 1 213 ? 5.868 -6.960 4.967 1.00 96.12 213 VAL A C 1
ATOM 1695 O O . VAL A 1 213 ? 6.778 -6.303 4.465 1.00 96.12 213 VAL A O 1
ATOM 1698 N N . SER A 1 214 ? 5.680 -7.014 6.285 1.00 93.94 214 SER A N 1
ATOM 1699 C CA . SER A 1 214 ? 6.651 -6.446 7.219 1.00 93.94 214 SER A CA 1
ATOM 1700 C C . SER A 1 214 ? 7.964 -7.220 7.125 1.00 93.94 214 SER A C 1
ATOM 1702 O O . SER A 1 214 ? 7.954 -8.455 7.113 1.00 93.94 214 SER A O 1
ATOM 1704 N N . TYR A 1 215 ? 9.086 -6.513 7.126 1.00 89.56 215 TYR A N 1
ATOM 1705 C CA . TYR A 1 215 ? 10.411 -7.109 7.111 1.00 89.56 215 TYR A CA 1
ATOM 1706 C C . TYR A 1 215 ? 11.134 -6.769 8.412 1.00 89.56 215 TYR A C 1
ATOM 1708 O O . TYR A 1 215 ? 11.260 -5.612 8.800 1.00 89.56 215 TYR A O 1
ATOM 1716 N N . GLU A 1 216 ? 11.584 -7.806 9.114 1.00 81.88 216 GLU A N 1
ATOM 1717 C CA . GLU A 1 216 ? 12.373 -7.678 10.336 1.00 81.88 216 GLU A CA 1
ATOM 1718 C C . GLU A 1 216 ? 13.680 -8.441 10.152 1.00 81.88 216 GLU A C 1
ATOM 1720 O O . GLU A 1 216 ? 13.775 -9.632 10.453 1.00 81.88 216 GLU A O 1
ATOM 1725 N N . TYR A 1 217 ? 14.705 -7.751 9.660 1.00 77.19 217 TYR A N 1
ATOM 1726 C CA . TYR A 1 217 ? 16.053 -8.299 9.608 1.00 77.19 217 TYR A CA 1
ATOM 1727 C C . TYR A 1 217 ? 17.013 -7.398 10.368 1.00 77.19 217 TYR A C 1
ATOM 1729 O O . TYR A 1 217 ? 17.157 -6.216 10.070 1.00 77.19 217 TYR A O 1
ATOM 1737 N N . SER A 1 218 ? 17.674 -7.964 11.378 1.00 69.19 218 SER A N 1
ATOM 1738 C CA . SER A 1 218 ? 18.451 -7.204 12.362 1.00 69.19 218 SER A CA 1
ATOM 1739 C C . SER A 1 218 ? 19.618 -6.414 11.773 1.00 69.19 218 SER A C 1
ATOM 1741 O O . SER A 1 218 ? 20.075 -5.464 12.400 1.00 69.19 218 SER A O 1
ATOM 1743 N N . GLU A 1 219 ? 20.124 -6.811 10.605 1.00 80.94 219 GLU A N 1
ATOM 1744 C CA . GLU A 1 219 ? 21.229 -6.111 9.939 1.00 80.94 219 GLU A CA 1
ATOM 1745 C C . GLU A 1 219 ? 20.746 -4.913 9.107 1.00 80.94 219 GLU A C 1
ATOM 1747 O O . GLU A 1 219 ? 21.544 -4.029 8.809 1.00 80.94 219 GLU A O 1
ATOM 1752 N N . TYR A 1 220 ? 19.450 -4.855 8.780 1.00 81.06 220 TYR A N 1
ATOM 1753 C CA . TYR A 1 220 ? 18.841 -3.805 7.962 1.00 81.06 220 TYR A CA 1
ATOM 1754 C C . TYR A 1 220 ? 17.580 -3.241 8.633 1.00 81.06 220 TYR A C 1
ATOM 1756 O O . TYR A 1 220 ? 16.474 -3.419 8.121 1.00 81.06 220 TYR A O 1
ATOM 1764 N N . PRO A 1 221 ? 17.727 -2.547 9.777 1.00 79.75 221 PRO A N 1
ATOM 1765 C CA . PRO A 1 221 ? 16.593 -1.958 10.493 1.00 79.75 221 PRO A CA 1
ATOM 1766 C C . PRO A 1 221 ? 15.851 -0.889 9.675 1.00 79.75 221 PRO A C 1
ATOM 1768 O O . PRO A 1 221 ? 14.691 -0.605 9.957 1.00 79.75 221 PRO A O 1
ATOM 1771 N N . ASP A 1 222 ? 16.500 -0.331 8.651 1.00 84.75 222 ASP A N 1
ATOM 1772 C CA . ASP A 1 222 ? 15.943 0.708 7.781 1.00 84.75 222 ASP A CA 1
ATOM 1773 C C . ASP A 1 222 ? 15.024 0.150 6.680 1.00 84.75 222 ASP A C 1
ATOM 1775 O O . ASP A 1 222 ? 14.457 0.921 5.907 1.00 84.75 222 ASP A O 1
ATOM 1779 N N . VAL A 1 223 ? 14.858 -1.178 6.607 1.00 91.12 223 VAL A N 1
ATOM 1780 C CA . VAL A 1 223 ? 13.972 -1.864 5.656 1.00 91.12 223 VAL A CA 1
ATOM 1781 C C . VAL A 1 223 ? 12.761 -2.422 6.412 1.00 91.12 223 VAL A C 1
ATOM 1783 O O . VAL A 1 223 ? 12.769 -3.580 6.817 1.00 91.12 223 VAL A O 1
ATOM 1786 N N . PRO A 1 224 ? 11.715 -1.614 6.653 1.00 91.56 224 PRO A N 1
ATOM 1787 C CA . PRO A 1 224 ? 10.581 -2.021 7.485 1.00 91.56 224 PRO A CA 1
ATOM 1788 C C . PRO A 1 224 ? 9.623 -3.007 6.806 1.00 91.56 224 PRO A C 1
ATOM 1790 O O . PRO A 1 224 ? 8.832 -3.675 7.477 1.00 91.56 224 PRO A O 1
ATOM 1793 N N . PHE A 1 225 ? 9.657 -3.084 5.477 1.00 93.94 225 PHE A N 1
ATOM 1794 C CA . PHE A 1 225 ? 8.745 -3.886 4.674 1.00 93.94 225 PHE A CA 1
ATOM 1795 C C . PHE A 1 225 ? 9.357 -4.245 3.318 1.00 93.94 225 PHE A C 1
ATOM 1797 O O . PHE A 1 225 ? 10.346 -3.651 2.880 1.00 93.94 225 PHE A O 1
ATOM 1804 N N . ILE A 1 226 ? 8.719 -5.193 2.638 1.00 95.44 226 ILE A N 1
ATOM 1805 C CA . ILE A 1 226 ? 8.923 -5.497 1.222 1.00 95.44 226 ILE A CA 1
ATOM 1806 C C . ILE A 1 226 ? 7.558 -5.422 0.543 1.00 95.44 226 ILE A C 1
ATOM 1808 O O . ILE A 1 226 ? 6.598 -6.023 1.025 1.00 95.44 226 ILE A O 1
ATOM 1812 N N . ILE A 1 227 ? 7.485 -4.699 -0.570 1.00 97.12 227 ILE A N 1
ATOM 1813 C CA . ILE A 1 227 ? 6.299 -4.601 -1.419 1.00 97.12 227 ILE A CA 1
ATOM 1814 C C . ILE A 1 227 ? 6.518 -5.481 -2.648 1.00 97.12 227 ILE A C 1
ATOM 1816 O O . ILE A 1 227 ? 7.572 -5.397 -3.274 1.00 97.12 227 ILE A O 1
ATOM 1820 N N . ALA A 1 228 ? 5.542 -6.308 -3.000 1.00 97.00 228 ALA A N 1
ATOM 1821 C CA . ALA A 1 228 ? 5.505 -7.086 -4.232 1.00 97.00 228 ALA A CA 1
ATOM 1822 C C . ALA A 1 228 ? 4.396 -6.552 -5.144 1.00 97.00 228 ALA A C 1
ATOM 1824 O O . ALA A 1 228 ? 3.339 -6.165 -4.661 1.00 97.00 228 ALA A O 1
ATOM 1825 N N . PHE A 1 229 ? 4.623 -6.511 -6.452 1.00 95.75 229 PHE A N 1
ATOM 1826 C CA . PHE A 1 229 ? 3.627 -6.064 -7.432 1.00 95.75 229 PHE A CA 1
ATOM 1827 C C . PHE A 1 229 ? 3.965 -6.602 -8.821 1.00 95.75 229 PHE A C 1
ATOM 1829 O O . PHE A 1 229 ? 5.034 -7.174 -9.043 1.00 95.75 229 PHE A O 1
ATOM 1836 N N . ILE A 1 230 ? 3.045 -6.423 -9.764 1.00 95.94 230 ILE A N 1
ATOM 1837 C CA . ILE A 1 230 ? 3.288 -6.664 -11.185 1.00 95.94 230 ILE A CA 1
ATOM 1838 C C . ILE A 1 230 ? 3.615 -5.332 -11.846 1.00 95.94 230 ILE A C 1
ATOM 1840 O O . ILE A 1 230 ? 2.928 -4.350 -11.585 1.00 95.94 230 ILE A O 1
ATOM 1844 N N . GLY A 1 231 ? 4.624 -5.295 -12.712 1.00 95.75 231 GLY A N 1
ATOM 1845 C CA . GLY A 1 231 ? 5.000 -4.090 -13.445 1.00 95.75 231 GLY A CA 1
ATOM 1846 C C . GLY A 1 231 ? 5.663 -4.385 -14.783 1.00 95.75 231 GLY A C 1
ATOM 1847 O O . GLY A 1 231 ? 5.863 -5.534 -15.168 1.00 95.75 231 GLY A O 1
ATOM 1848 N N . SER A 1 232 ? 6.012 -3.325 -15.501 1.00 95.94 232 SER A N 1
ATOM 1849 C CA . SER A 1 232 ? 6.671 -3.389 -16.805 1.00 95.94 232 SER A CA 1
ATOM 1850 C C . SER A 1 232 ? 7.847 -2.415 -16.878 1.00 95.94 232 SER A C 1
ATOM 1852 O O . SER A 1 232 ? 7.929 -1.459 -16.104 1.00 95.94 232 SER A O 1
ATOM 1854 N N . THR A 1 233 ? 8.757 -2.640 -17.824 1.00 96.06 233 THR A N 1
ATOM 1855 C CA . THR A 1 233 ? 9.888 -1.750 -18.118 1.00 96.06 233 THR A CA 1
ATOM 1856 C C . THR A 1 233 ? 10.090 -1.584 -19.619 1.00 96.06 233 THR A C 1
ATOM 1858 O O . THR A 1 233 ? 9.641 -2.420 -20.390 1.00 96.06 233 THR A O 1
ATOM 1861 N N . ASN A 1 234 ? 10.767 -0.517 -20.056 1.00 94.00 234 ASN A N 1
ATOM 1862 C CA . ASN A 1 234 ? 11.189 -0.336 -21.458 1.00 94.00 234 ASN A CA 1
ATOM 1863 C C . ASN A 1 234 ? 12.715 -0.147 -21.604 1.00 94.00 234 ASN A C 1
ATOM 1865 O O . ASN A 1 234 ? 13.218 0.687 -22.373 1.00 94.00 234 ASN A O 1
ATOM 1869 N N . PHE A 1 235 ? 13.484 -0.899 -20.811 1.00 91.94 235 PHE A N 1
ATOM 1870 C CA . PHE A 1 235 ? 14.939 -0.930 -20.933 1.00 91.94 235 PHE A CA 1
ATOM 1871 C C . PHE A 1 235 ? 15.377 -1.580 -22.248 1.00 91.94 235 PHE A C 1
ATOM 1873 O O . PHE A 1 235 ? 14.805 -2.569 -22.693 1.00 91.94 235 PHE A O 1
ATOM 1880 N N . GLU A 1 236 ? 16.436 -1.036 -2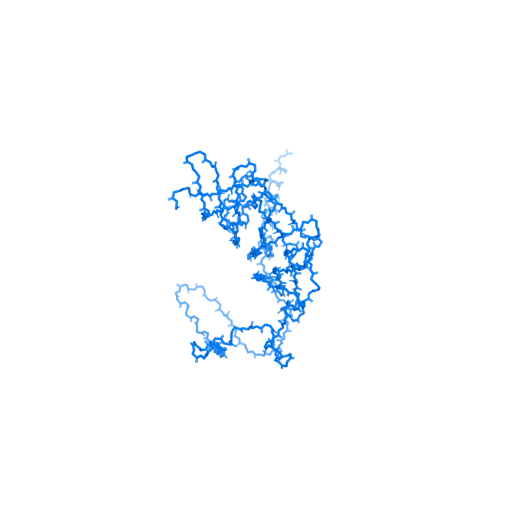2.846 1.00 89.00 236 GLU A N 1
ATOM 1881 C CA . GLU A 1 236 ? 17.120 -1.702 -23.955 1.00 89.00 236 GLU A CA 1
ATOM 1882 C C . GLU A 1 236 ? 17.778 -2.974 -23.392 1.00 89.00 236 GLU A C 1
ATOM 1884 O O . GLU A 1 236 ? 18.452 -2.904 -22.365 1.00 89.00 236 GLU A O 1
ATOM 1889 N N . ASP A 1 237 ? 17.499 -4.129 -24.001 1.00 87.06 237 ASP A N 1
ATOM 1890 C CA . ASP A 1 237 ? 17.961 -5.472 -23.596 1.00 87.06 237 ASP A CA 1
ATOM 1891 C C . ASP A 1 237 ? 17.459 -6.014 -22.240 1.00 87.06 237 ASP A C 1
ATOM 1893 O O . ASP A 1 237 ? 17.874 -7.093 -21.812 1.00 87.06 237 ASP A O 1
ATOM 1897 N N . ALA A 1 238 ? 16.547 -5.308 -21.569 1.00 87.62 238 ALA A N 1
ATOM 1898 C CA . ALA A 1 238 ? 15.938 -5.745 -20.308 1.00 87.62 238 ALA A CA 1
ATOM 1899 C C . ALA A 1 238 ? 14.463 -5.322 -20.190 1.00 87.62 238 ALA A C 1
ATOM 1901 O O . ALA A 1 238 ? 13.972 -5.094 -19.085 1.00 87.62 238 ALA A O 1
ATOM 1902 N N . GLU A 1 239 ? 13.781 -5.172 -21.330 1.00 92.81 239 GLU A N 1
ATOM 1903 C CA . GLU A 1 239 ? 12.336 -4.946 -21.392 1.00 92.81 239 GLU A CA 1
ATOM 1904 C C . GLU A 1 239 ? 11.595 -6.128 -20.768 1.00 92.81 239 GLU A C 1
ATOM 1906 O O . GLU A 1 239 ? 11.913 -7.290 -21.015 1.00 92.81 239 GLU A O 1
ATOM 1911 N N . CYS A 1 240 ? 10.580 -5.813 -19.972 1.00 93.00 240 CYS A N 1
ATOM 1912 C CA . CYS A 1 240 ? 9.674 -6.796 -19.409 1.00 93.00 240 CYS A CA 1
ATOM 1913 C C . CYS A 1 240 ? 8.258 -6.225 -19.396 1.00 93.00 24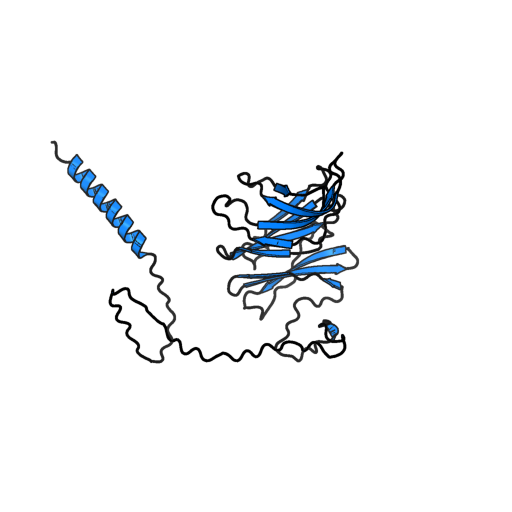0 CYS A C 1
ATOM 1915 O O . CYS A 1 240 ? 8.068 -5.015 -19.245 1.00 93.00 240 CYS A O 1
ATOM 1917 N N . VAL A 1 241 ? 7.266 -7.092 -19.567 1.00 93.75 241 VAL A N 1
ATOM 1918 C CA . VAL A 1 241 ? 5.852 -6.713 -19.569 1.00 93.75 241 VAL A CA 1
ATOM 1919 C C . VAL A 1 241 ? 5.136 -7.573 -18.548 1.00 93.75 241 VAL A C 1
ATOM 1921 O O . VAL A 1 241 ? 5.186 -8.796 -18.636 1.00 93.75 241 VAL A O 1
ATOM 1924 N N . ASP A 1 242 ? 4.463 -6.923 -17.604 1.00 93.94 242 ASP A N 1
ATOM 1925 C CA . ASP A 1 242 ? 3.664 -7.564 -16.562 1.00 93.94 242 ASP A CA 1
ATOM 1926 C C . ASP A 1 242 ? 4.412 -8.666 -15.786 1.00 93.94 242 ASP A C 1
ATOM 1928 O O . ASP A 1 242 ? 3.884 -9.756 -15.554 1.00 93.94 242 ASP A O 1
ATOM 1932 N N . THR A 1 243 ? 5.638 -8.377 -15.347 1.00 93.94 243 THR A N 1
ATOM 1933 C CA . THR A 1 243 ? 6.453 -9.305 -14.555 1.00 93.94 243 THR A CA 1
ATOM 1934 C C . THR A 1 243 ? 6.409 -8.983 -13.058 1.00 93.94 243 THR A C 1
ATOM 1936 O O . THR A 1 243 ? 6.172 -7.833 -12.676 1.00 93.94 243 THR A O 1
ATOM 1939 N N . PRO A 1 244 ? 6.629 -9.981 -12.180 1.00 95.25 244 PRO A N 1
ATOM 1940 C CA . PRO A 1 244 ? 6.766 -9.748 -10.747 1.00 95.25 244 PRO A CA 1
ATOM 1941 C C . PRO A 1 244 ? 7.956 -8.846 -10.409 1.00 95.25 244 PRO A C 1
ATOM 1943 O O . PRO A 1 244 ? 9.063 -9.028 -10.922 1.00 95.25 244 PRO A O 1
ATOM 1946 N N . MET A 1 245 ? 7.729 -7.910 -9.492 1.00 95.69 245 MET A N 1
ATOM 1947 C CA . MET A 1 245 ? 8.716 -6.956 -8.996 1.00 95.69 245 MET A CA 1
ATOM 1948 C C . MET A 1 245 ? 8.622 -6.837 -7.477 1.00 95.69 245 MET A C 1
ATOM 1950 O O . MET A 1 245 ? 7.553 -7.025 -6.892 1.00 95.69 245 MET A O 1
ATOM 1954 N N . PHE A 1 246 ? 9.741 -6.490 -6.845 1.00 96.00 246 PHE A N 1
ATOM 1955 C CA . PHE A 1 246 ? 9.806 -6.178 -5.420 1.00 96.00 246 PHE A CA 1
ATOM 1956 C C . PHE A 1 246 ? 10.355 -4.771 -5.212 1.00 96.00 246 PHE A C 1
ATOM 1958 O O . PHE A 1 246 ? 11.408 -4.453 -5.754 1.00 96.00 246 PHE A O 1
ATOM 1965 N N . CYS A 1 247 ? 9.696 -3.949 -4.398 1.00 95.75 247 CYS A N 1
ATOM 1966 C CA . CYS A 1 247 ? 10.182 -2.636 -3.978 1.00 95.75 247 CYS A CA 1
ATOM 1967 C C . CYS A 1 247 ? 10.353 -2.595 -2.460 1.00 95.75 247 CYS A C 1
ATOM 1969 O O . CYS A 1 247 ? 9.511 -3.082 -1.707 1.00 95.75 247 CYS A O 1
ATOM 1971 N N . PHE A 1 248 ? 11.456 -2.019 -1.999 1.00 94.12 248 PHE A N 1
ATOM 1972 C CA . PHE A 1 248 ? 11.775 -1.878 -0.581 1.00 94.12 248 PHE A CA 1
ATOM 1973 C C . PHE A 1 248 ? 12.729 -0.699 -0.380 1.00 94.12 248 PHE A C 1
ATOM 1975 O O . PHE A 1 248 ? 13.378 -0.247 -1.327 1.00 94.12 248 PHE A O 1
ATOM 1982 N N . ARG A 1 249 ? 12.818 -0.182 0.849 1.00 92.25 249 ARG A N 1
ATOM 1983 C CA . ARG A 1 249 ? 13.800 0.862 1.179 1.00 92.25 249 ARG A CA 1
ATOM 1984 C C . ARG A 1 249 ? 15.217 0.338 0.973 1.00 92.25 249 ARG A C 1
ATOM 1986 O O . ARG A 1 249 ? 15.510 -0.809 1.303 1.00 92.25 249 ARG A O 1
ATOM 1993 N N . THR A 1 250 ? 16.094 1.159 0.415 1.00 92.06 250 THR A N 1
ATOM 1994 C CA . THR A 1 250 ? 17.468 0.761 0.112 1.00 92.06 250 THR A CA 1
ATOM 1995 C C . THR A 1 250 ? 18.222 0.473 1.415 1.00 92.06 250 THR A C 1
ATOM 1997 O O . THR A 1 250 ? 18.307 1.340 2.284 1.00 92.06 250 THR A O 1
ATOM 2000 N N . PRO A 1 251 ? 18.809 -0.726 1.585 1.00 89.69 251 PRO A N 1
ATOM 2001 C CA . PRO A 1 251 ? 19.559 -1.046 2.792 1.00 89.69 251 PRO A CA 1
ATOM 2002 C C . PRO A 1 251 ? 20.701 -0.049 3.052 1.00 89.69 251 PRO A C 1
ATOM 2004 O O . PRO A 1 251 ? 21.598 0.107 2.223 1.00 89.69 251 PRO A O 1
ATOM 2007 N N . GLY A 1 252 ? 20.682 0.603 4.219 1.00 86.88 252 GLY A N 1
ATOM 2008 C CA . GLY A 1 252 ? 21.671 1.615 4.611 1.00 86.88 252 GLY A CA 1
ATOM 2009 C C . GLY A 1 252 ? 21.410 3.032 4.080 1.00 86.88 252 GLY A C 1
ATOM 2010 O O . GLY A 1 252 ? 22.233 3.913 4.326 1.00 86.88 252 GLY A O 1
ATOM 2011 N N . ASP A 1 253 ? 20.293 3.260 3.382 1.00 88.62 253 ASP A N 1
ATOM 2012 C CA . ASP A 1 253 ? 19.826 4.582 2.955 1.00 88.62 253 ASP A CA 1
ATOM 2013 C C . ASP A 1 253 ? 18.298 4.680 3.105 1.00 88.62 253 ASP A C 1
ATOM 2015 O O . ASP A 1 253 ? 17.540 4.234 2.243 1.00 88.62 253 ASP A O 1
ATOM 2019 N N . SER A 1 254 ? 17.847 5.271 4.217 1.00 78.94 254 SER A N 1
ATOM 2020 C CA . SER A 1 254 ? 16.426 5.358 4.583 1.00 78.94 254 SER A CA 1
ATOM 2021 C C . SER A 1 254 ? 15.579 6.210 3.639 1.00 78.94 254 SER A C 1
ATOM 2023 O O . SER A 1 254 ? 14.356 6.096 3.678 1.00 78.94 254 SER A O 1
ATOM 2025 N N . GLU A 1 255 ? 16.211 7.054 2.821 1.00 85.12 255 GLU A N 1
ATOM 2026 C CA . GLU A 1 255 ? 15.535 8.002 1.928 1.00 85.12 255 GLU A CA 1
ATOM 2027 C C . GLU A 1 255 ? 15.400 7.475 0.493 1.00 85.12 255 GLU A C 1
ATOM 2029 O O . GLU A 1 255 ? 14.749 8.099 -0.347 1.00 85.12 255 GLU A O 1
ATOM 2034 N N . SER A 1 256 ? 16.017 6.330 0.199 1.00 90.94 256 SER A N 1
ATOM 2035 C CA . SER A 1 256 ? 16.040 5.734 -1.133 1.00 90.94 256 SER A CA 1
ATOM 2036 C C . SER A 1 256 ? 15.245 4.435 -1.182 1.00 90.94 256 SER A C 1
ATOM 2038 O O . SER A 1 256 ? 15.109 3.718 -0.192 1.00 90.94 256 SER A O 1
ATOM 2040 N N . TYR A 1 257 ? 14.774 4.091 -2.379 1.00 94.38 257 TYR A N 1
ATOM 2041 C CA . TYR A 1 257 ? 14.085 2.834 -2.659 1.00 94.38 257 TYR A CA 1
ATOM 2042 C C . TYR A 1 257 ? 14.859 2.038 -3.700 1.00 94.38 257 TYR A C 1
ATOM 2044 O O . TYR A 1 257 ? 15.526 2.597 -4.573 1.00 94.38 257 TYR A O 1
ATOM 2052 N N . THR A 1 258 ? 14.753 0.720 -3.606 1.00 94.88 258 THR A N 1
ATOM 2053 C CA . THR A 1 258 ? 15.295 -0.235 -4.565 1.00 94.88 258 THR A CA 1
ATOM 2054 C C . THR A 1 258 ? 14.148 -1.049 -5.139 1.00 94.88 258 THR A C 1
ATOM 2056 O O . THR A 1 258 ? 13.306 -1.539 -4.387 1.00 94.88 258 THR A O 1
ATOM 2059 N N . ILE A 1 259 ? 14.150 -1.223 -6.462 1.00 95.25 259 ILE A N 1
ATOM 2060 C CA . ILE A 1 259 ? 13.284 -2.168 -7.160 1.00 95.25 259 ILE A CA 1
ATOM 2061 C C . ILE A 1 259 ? 14.123 -3.344 -7.666 1.00 95.25 259 ILE A C 1
ATOM 2063 O O . ILE A 1 259 ? 15.152 -3.159 -8.318 1.00 95.25 259 ILE A O 1
ATOM 2067 N N . ALA A 1 260 ? 13.699 -4.557 -7.338 1.00 94.00 260 ALA A N 1
ATOM 2068 C CA . ALA A 1 260 ? 14.249 -5.795 -7.862 1.00 94.00 260 ALA A CA 1
ATOM 2069 C C . ALA A 1 260 ? 13.248 -6.396 -8.852 1.00 94.00 260 ALA A C 1
ATOM 2071 O O . ALA A 1 260 ? 12.080 -6.596 -8.517 1.00 94.00 260 ALA A O 1
ATOM 2072 N N . TRP A 1 261 ? 13.711 -6.687 -10.064 1.00 92.88 261 TRP A N 1
ATOM 2073 C CA . TRP A 1 261 ? 12.932 -7.331 -11.117 1.00 92.88 261 TRP A CA 1
ATOM 2074 C C . TRP A 1 261 ? 13.826 -8.297 -11.892 1.00 92.88 261 TRP A C 1
ATOM 2076 O O . TRP A 1 261 ? 15.053 -8.166 -11.877 1.00 92.88 261 TRP A O 1
ATOM 2086 N N . ASP A 1 262 ? 13.209 -9.260 -12.568 1.00 87.38 262 ASP A N 1
ATOM 2087 C CA . ASP A 1 262 ? 13.895 -10.166 -13.482 1.00 87.38 262 ASP A CA 1
ATOM 2088 C C . ASP A 1 262 ? 13.297 -9.994 -14.892 1.00 87.38 262 ASP A C 1
ATOM 2090 O O . ASP A 1 262 ? 12.104 -10.243 -15.082 1.00 87.38 262 ASP A O 1
ATOM 2094 N N . PRO A 1 263 ? 14.077 -9.514 -15.880 1.00 80.19 263 PRO A N 1
ATOM 2095 C CA . PRO A 1 263 ? 13.596 -9.330 -17.245 1.00 80.19 263 PRO A CA 1
ATOM 2096 C C . PRO A 1 263 ? 13.496 -10.642 -18.044 1.00 80.19 263 PRO A C 1
ATOM 2098 O O . PRO A 1 263 ? 13.071 -10.607 -19.194 1.00 80.19 263 PRO A O 1
ATOM 2101 N N . GLN A 1 264 ? 13.914 -11.785 -17.487 1.00 75.38 264 GLN A N 1
ATOM 2102 C CA . GLN A 1 264 ? 13.942 -13.077 -18.190 1.00 75.38 264 GLN A CA 1
ATOM 2103 C C . GLN A 1 264 ? 12.767 -14.008 -17.847 1.00 75.38 264 GLN A C 1
ATOM 2105 O O . GLN A 1 264 ? 12.781 -15.169 -18.266 1.00 75.38 264 GLN A O 1
ATOM 2110 N N . VAL A 1 265 ? 11.787 -13.528 -17.074 1.00 60.16 265 VAL A N 1
ATOM 2111 C CA . VAL A 1 265 ? 10.605 -14.301 -16.643 1.00 60.16 265 VAL A CA 1
ATOM 2112 C C . VAL A 1 265 ? 9.546 -14.362 -17.736 1.00 60.16 265 VAL A C 1
ATOM 2114 O O . VAL A 1 265 ? 9.276 -13.310 -18.355 1.00 60.16 265 VAL A O 1
#

Secondary structure (DSSP, 8-state):
---HHHHHHHHHHHHHHHHHHHHTTS-----------------------S-------PPP---------S-S-S--S--GGG--TT-TT---S---SSEEEEEEEEEETTEEEEEEEEEETTEEEEEEEEESSTTSS-PPPEE-SS---EEEEEEEE-TTT--EEEEEEE-HHHHTEEEEEEESSTT-GGG-EEEEEE-GGGTEEEEEEEEEEE---TT-TT--EEEEEEEEE--TTT-EEEEEEEEEEPTT-TT-EEEEE-TT-